Protein AF-A0A6H1L2L1-F1 (afdb_monomer)

Solvent-accessible surface area (backbone atoms only — not comparable to full-atom values): 15219 Å² total; per-residue (Å²): 135,83,80,61,71,80,80,71,64,89,54,70,63,60,54,53,50,51,55,54,45,73,76,42,47,62,60,56,43,54,49,54,41,48,54,36,45,77,71,73,34,45,56,39,64,67,37,77,28,62,39,77,82,80,73,42,78,43,77,33,56,29,39,34,47,40,80,50,40,80,67,73,80,96,68,91,63,57,33,32,30,46,24,49,22,35,34,62,46,68,31,81,95,29,38,34,40,31,35,40,82,23,71,82,68,57,74,41,49,45,53,41,62,52,35,45,26,76,90,46,46,67,47,49,40,52,49,24,45,55,40,53,75,34,66,68,59,46,72,37,28,57,67,44,60,68,62,95,60,20,12,45,48,54,42,45,51,51,101,56,97,59,86,64,64,57,38,54,52,47,56,51,51,21,45,45,44,13,46,25,53,8,48,66,45,74,53,92,94,44,53,44,47,26,44,19,38,22,30,38,40,25,69,27,61,35,28,41,34,39,65,48,99,87,66,48,84,42,77,44,82,42,52,60,53,39,30,46,30,60,68,74,50,79,94,58,87,60,79,41,41,62,35,38,38,31,22,59,89,34,47,68,57,51,53,50,26,48,52,44,25,45,51,43,48,31,52,53,42,70,77,49,55,74,67,77,70,87,79,125

Secondary structure (DSSP, 8-state):
-PPPGGGTSS-HHHHHHHHHHHTSSHHHHHHHHHHHHHTT-EEEEEEEEEETTTTEEEEEEEEEEEEEE---SSSS--EEEEEEEEEEE--TT--EEEE---PPPPHHHHHHTSB--GGGHHHHHHHHHHHHH-HHHHHT-GGG---SS-BSEEEE--SSS----HHHHHHHHHHHHHHHHHTS--STT--EEEEEEEEEEESS-EEEEEE-TTSPEEEEEESEEEEEE-SPPTT--SS-EEEEEEEGGGHHHHHHHHHHHHHHHHHHHHHS-TTTTTT-

Mean predicted aligned error: 6.03 Å

Sequence (280 aa):
MEIPKEAREGDPLAAKIKTWLSEQGYPLEMRVARVFKSHGISAVPSDYYFDQESGTHREIDLAGRIRLLSPEGGSRQISTYLCPIVECKSSPGKPWILFGGGLQLVSTAKIAQRFVLKQATSYWSRFARQLDQNPVARAELPLFDVEQDPSYSAVRSSLGKSREDVAYSAMTSVSKAAFGVANKYNAPGNLALQIAVPVIVVDSPIYKCVLDGSGDPDLARVTSGTIVWRNRVPGSTLPHSIVRVYSEEALPELCQEILKTAETLRRAIREEPWLGEAGE

pLDDT: mean 89.08, std 13.29, range [31.89, 98.88]

Foldseek 3Di:
DDDDPVVPPDDPVVVVVVVVVVVDQLVVLVLLCVLCVVLVWHKDAFDWFQAPVVRDIDTFRIKTWDWLDAADDDDLTATEIEIEGEDEDEDPPFEKEFEWPDDDDDLLCLQLLFQAAPVCSVLSSVLSVVCSVPVVLSVLQLLSDADPIAGAFMAGDDPDDDRDRPRVVLQLVQQSVQNRVNHVQVDPPRHYMYRYAREYEYQHWYWYWYQDPVRDTDIDTDQKGWHFYQDDRPPDPRRGHTYIYGYSVCSVVVSVSSVSNSVSSSVSCVVPVSCVPVDD

Structure (mmCIF, N/CA/C/O backbone):
data_AF-A0A6H1L2L1-F1
#
_entry.id   AF-A0A6H1L2L1-F1
#
loop_
_atom_site.group_PDB
_atom_site.id
_atom_site.type_symbol
_atom_site.label_atom_id
_atom_site.label_alt_id
_atom_site.label_comp_id
_atom_site.label_asym_id
_atom_site.label_entity_id
_atom_site.label_seq_id
_atom_site.pdbx_PDB_ins_code
_atom_site.Cartn_x
_atom_site.Cartn_y
_atom_site.Cartn_z
_atom_site.occupancy
_atom_site.B_iso_or_equiv
_atom_site.auth_seq_id
_atom_site.auth_comp_id
_atom_site.auth_asym_id
_atom_site.auth_atom_id
_atom_site.pdbx_PDB_model_num
ATOM 1 N N . MET A 1 1 ? 18.777 -10.451 20.478 1.00 49.00 1 MET A N 1
ATOM 2 C CA . MET A 1 1 ? 18.964 -10.059 21.887 1.00 49.00 1 MET A CA 1
ATOM 3 C C . MET A 1 1 ? 17.723 -10.500 22.635 1.00 49.00 1 MET A C 1
ATOM 5 O O . MET A 1 1 ? 16.663 -9.922 22.429 1.00 49.00 1 MET A O 1
ATOM 9 N N . GLU A 1 2 ? 17.809 -11.600 23.374 1.00 55.56 2 GLU A N 1
ATOM 10 C CA . GLU A 1 2 ? 16.691 -12.065 24.194 1.00 55.56 2 GLU A CA 1
ATOM 11 C C . GLU A 1 2 ? 16.647 -11.241 25.481 1.00 55.56 2 GLU A C 1
ATOM 13 O O . GLU A 1 2 ? 17.662 -11.084 26.151 1.00 55.56 2 GLU A O 1
ATOM 18 N N . ILE A 1 3 ? 15.481 -10.682 25.813 1.00 70.25 3 ILE A N 1
ATOM 19 C CA . ILE A 1 3 ? 15.293 -9.970 27.083 1.00 70.25 3 ILE A CA 1
ATOM 20 C C . ILE A 1 3 ? 15.319 -11.018 28.210 1.00 70.25 3 ILE A C 1
ATOM 22 O O . ILE A 1 3 ? 14.495 -11.940 28.137 1.00 70.25 3 ILE A O 1
ATOM 26 N N . PRO A 1 4 ? 16.195 -10.904 29.230 1.00 69.25 4 PRO A N 1
ATOM 27 C CA . PRO A 1 4 ? 16.292 -11.867 30.328 1.00 69.25 4 PRO A CA 1
ATOM 28 C C . PRO A 1 4 ? 14.940 -12.128 30.995 1.00 69.25 4 PRO A C 1
ATOM 30 O O . PRO A 1 4 ? 14.134 -11.212 31.161 1.00 69.25 4 PRO A O 1
ATOM 33 N N . LYS A 1 5 ? 14.674 -13.383 31.373 1.00 58.94 5 LYS A N 1
ATOM 34 C CA . LYS A 1 5 ? 13.387 -13.807 31.954 1.00 58.94 5 LYS A CA 1
ATOM 35 C C . LYS A 1 5 ? 13.090 -13.098 33.285 1.00 58.94 5 LYS A C 1
ATOM 37 O O . LYS A 1 5 ? 11.946 -12.741 33.538 1.00 58.94 5 LYS A O 1
ATOM 42 N N . GLU A 1 6 ? 14.132 -12.805 34.057 1.00 60.53 6 GLU A N 1
ATOM 43 C CA . GLU A 1 6 ? 14.090 -12.058 35.325 1.00 60.53 6 GLU A CA 1
ATOM 44 C C . GLU A 1 6 ? 13.580 -10.615 35.167 1.00 60.53 6 GLU A C 1
ATOM 46 O O . GLU A 1 6 ? 13.009 -10.062 36.098 1.00 60.53 6 GLU A O 1
ATOM 51 N N . ALA A 1 7 ? 13.706 -10.018 33.976 1.00 61.25 7 ALA A N 1
ATOM 52 C CA . ALA A 1 7 ? 13.177 -8.685 33.677 1.00 61.25 7 ALA A CA 1
ATOM 53 C C . ALA A 1 7 ? 11.687 -8.693 33.263 1.00 61.25 7 ALA A C 1
ATOM 55 O O . ALA A 1 7 ? 11.142 -7.647 32.914 1.00 61.25 7 ALA A O 1
ATOM 56 N N . ARG A 1 8 ? 11.024 -9.864 33.219 1.00 61.53 8 ARG A N 1
ATOM 57 C CA . ARG A 1 8 ? 9.671 -10.024 32.642 1.00 61.53 8 ARG A CA 1
ATOM 58 C C . ARG A 1 8 ? 8.552 -10.188 33.667 1.00 61.53 8 ARG A C 1
ATOM 60 O O . ARG A 1 8 ? 7.396 -9.942 33.308 1.00 61.53 8 ARG A O 1
ATOM 67 N N . GLU A 1 9 ? 8.860 -10.620 34.887 1.00 61.84 9 GLU A N 1
ATOM 68 C CA . GLU A 1 9 ? 7.865 -11.028 35.884 1.00 61.84 9 GLU A CA 1
ATOM 69 C C . GLU A 1 9 ? 7.978 -10.187 37.160 1.00 61.84 9 GLU A C 1
ATOM 71 O O . GLU A 1 9 ? 9.059 -10.005 37.706 1.00 61.84 9 GLU A O 1
ATOM 76 N N . GLY A 1 10 ? 6.841 -9.666 37.630 1.00 70.44 10 GLY A N 1
ATOM 77 C CA . GLY A 1 10 ? 6.729 -9.005 38.934 1.00 70.44 10 GLY A CA 1
ATOM 78 C C . GLY A 1 10 ? 6.839 -7.479 38.950 1.00 70.44 10 GLY A C 1
ATOM 79 O O . GLY A 1 10 ? 6.546 -6.904 39.991 1.00 70.44 10 GLY A O 1
ATOM 80 N N . ASP A 1 11 ? 7.184 -6.810 37.842 1.00 80.88 11 ASP A N 1
ATOM 81 C CA . ASP A 1 11 ? 7.195 -5.338 37.779 1.00 80.88 11 ASP A CA 1
ATOM 82 C C . ASP A 1 11 ? 5.780 -4.767 37.510 1.00 80.88 11 ASP A C 1
ATOM 84 O O . ASP A 1 11 ? 5.244 -4.922 36.402 1.00 80.88 11 ASP A O 1
ATOM 88 N N . PRO A 1 12 ? 5.152 -4.069 38.481 1.00 84.56 12 PRO A N 1
ATOM 89 C CA . PRO A 1 12 ? 3.841 -3.452 38.292 1.00 84.56 12 PRO A CA 1
ATOM 90 C C . PRO A 1 12 ? 3.840 -2.364 37.211 1.00 84.56 12 PRO A C 1
ATOM 92 O O . PRO A 1 12 ? 2.799 -2.113 36.596 1.00 84.56 12 PRO A O 1
ATOM 95 N N . LEU A 1 13 ? 4.981 -1.710 36.960 1.00 88.19 13 LEU A N 1
ATOM 96 C CA . LEU A 1 13 ? 5.110 -0.722 35.893 1.00 88.19 13 LEU A CA 1
ATOM 97 C C . LEU A 1 13 ? 5.068 -1.402 34.523 1.00 88.19 13 LEU A C 1
ATOM 99 O O . LEU A 1 13 ? 4.312 -0.963 33.658 1.00 88.19 13 LEU A O 1
ATOM 103 N N . ALA A 1 14 ? 5.782 -2.515 34.341 1.00 87.50 14 ALA A N 1
ATOM 104 C CA . ALA A 1 14 ? 5.715 -3.307 33.115 1.00 87.50 14 ALA A CA 1
ATOM 105 C C . ALA A 1 14 ? 4.285 -3.781 32.797 1.00 87.50 14 ALA A C 1
ATOM 107 O O . ALA A 1 14 ? 3.883 -3.778 31.633 1.00 87.50 14 ALA A O 1
ATOM 108 N N . ALA A 1 15 ? 3.490 -4.148 33.809 1.00 85.31 15 ALA A N 1
ATOM 109 C CA . ALA A 1 15 ? 2.080 -4.493 33.616 1.00 85.31 15 ALA A CA 1
ATOM 110 C C . ALA A 1 15 ? 1.258 -3.295 33.107 1.00 85.31 15 ALA A C 1
ATOM 112 O O . ALA A 1 15 ? 0.537 -3.427 32.120 1.00 85.31 15 ALA A O 1
ATOM 113 N N . LYS A 1 16 ? 1.425 -2.109 33.711 1.00 90.06 16 LYS A N 1
ATOM 114 C CA . LYS A 1 16 ? 0.768 -0.870 33.251 1.00 90.06 16 LYS A CA 1
ATOM 115 C C . LYS A 1 16 ? 1.179 -0.490 31.827 1.00 90.06 16 LYS A C 1
ATOM 117 O O . LYS A 1 16 ? 0.322 -0.121 31.032 1.00 90.06 16 LYS A O 1
ATOM 122 N N . ILE A 1 17 ? 2.465 -0.625 31.492 1.00 90.00 17 ILE A N 1
ATOM 123 C CA . ILE A 1 17 ? 2.984 -0.364 30.142 1.00 90.00 17 ILE A CA 1
ATOM 124 C C . ILE A 1 17 ? 2.365 -1.334 29.132 1.00 90.00 17 ILE A C 1
ATOM 126 O O . ILE A 1 17 ? 1.966 -0.902 28.056 1.00 90.00 17 ILE A O 1
ATOM 130 N N . LYS A 1 18 ? 2.238 -2.626 29.463 1.00 88.31 18 LYS A N 1
ATOM 131 C CA . LYS A 1 18 ? 1.587 -3.615 28.586 1.00 88.31 18 LYS A CA 1
ATOM 132 C C . LYS A 1 18 ? 0.120 -3.276 28.333 1.00 88.31 18 LYS A C 1
ATOM 134 O O . LYS A 1 18 ? -0.312 -3.344 27.185 1.00 88.31 18 LYS A O 1
ATOM 139 N N . THR A 1 19 ? -0.620 -2.888 29.372 1.00 88.31 19 THR A N 1
ATOM 140 C CA . THR A 1 19 ? -2.012 -2.445 29.221 1.00 88.31 19 THR A CA 1
ATOM 141 C C . THR A 1 19 ? -2.090 -1.220 28.318 1.00 88.31 19 THR A C 1
ATOM 143 O O . THR A 1 19 ? -2.807 -1.255 27.325 1.00 88.31 19 THR A O 1
ATOM 146 N N . TRP A 1 20 ? -1.284 -0.187 28.581 1.00 91.56 20 TRP A N 1
ATOM 147 C CA . TRP A 1 20 ? -1.246 1.012 27.741 1.00 91.56 20 TRP A CA 1
ATOM 148 C C . TRP A 1 20 ? -0.897 0.687 26.283 1.00 91.56 20 TRP A C 1
ATOM 150 O O . TRP A 1 20 ? -1.601 1.130 25.380 1.00 91.56 20 TRP A O 1
ATOM 160 N N . LEU A 1 21 ? 0.130 -0.139 26.042 1.00 90.19 21 LEU A N 1
ATOM 161 C CA . LEU A 1 21 ? 0.522 -0.578 24.698 1.00 90.19 21 LEU A CA 1
ATOM 162 C C . LEU A 1 21 ? -0.610 -1.309 23.973 1.00 90.19 21 LEU A C 1
ATOM 164 O O . LEU A 1 21 ? -0.742 -1.129 22.768 1.00 90.19 21 LEU A O 1
ATOM 168 N N . SER A 1 22 ? -1.432 -2.100 24.675 1.00 85.62 22 SER A N 1
ATOM 169 C CA . SER A 1 22 ? -2.572 -2.797 24.058 1.00 85.62 22 SER A CA 1
ATOM 170 C C . SER A 1 22 ? -3.668 -1.862 23.534 1.00 85.62 22 SER A C 1
ATOM 172 O O . SER A 1 22 ? -4.482 -2.281 22.718 1.00 85.62 22 SER A O 1
ATOM 174 N N . GLU A 1 23 ? -3.654 -0.597 23.956 1.00 86.00 23 GLU A N 1
ATOM 175 C CA . GLU A 1 23 ? -4.558 0.457 23.488 1.00 86.00 23 GLU A CA 1
ATOM 176 C C . GLU A 1 23 ? -3.924 1.340 22.394 1.00 86.00 23 GLU A C 1
ATOM 178 O O . GLU A 1 23 ? -4.591 2.224 21.857 1.00 86.00 23 GLU A O 1
ATOM 183 N N . GLN A 1 24 ? -2.643 1.125 22.063 1.00 91.31 24 GLN A N 1
ATOM 184 C CA . GLN A 1 24 ? -1.912 1.881 21.040 1.00 91.31 24 GLN A CA 1
ATOM 185 C C . GLN A 1 24 ? -1.837 1.138 19.696 1.00 91.31 24 GLN A C 1
ATOM 187 O O . GLN A 1 24 ? -2.060 -0.068 19.609 1.00 91.31 24 GLN A O 1
ATOM 192 N N . GLY A 1 25 ? -1.437 1.859 18.641 1.00 90.94 25 GLY A N 1
ATOM 193 C CA . GLY A 1 25 ? -1.172 1.291 17.312 1.00 90.94 25 GLY A CA 1
ATOM 194 C C . GLY A 1 25 ? 0.126 0.477 17.203 1.00 90.94 25 GLY A C 1
ATOM 195 O O . GLY A 1 25 ? 0.179 -0.477 16.425 1.00 90.94 25 GLY A O 1
ATOM 196 N N . TYR A 1 26 ? 1.136 0.772 18.033 1.00 93.38 26 TYR A N 1
ATOM 197 C CA . TYR A 1 26 ? 2.483 0.190 17.916 1.00 93.38 26 TYR A CA 1
ATOM 198 C C . TYR A 1 26 ? 2.530 -1.344 17.860 1.00 93.38 26 TYR A C 1
ATOM 200 O O . TYR A 1 26 ? 3.287 -1.893 17.055 1.00 93.38 26 TYR A O 1
ATOM 208 N N . PRO A 1 27 ? 1.745 -2.096 18.662 1.00 95.56 27 PRO A N 1
ATOM 209 C CA . PRO A 1 27 ? 1.776 -3.549 18.571 1.00 95.56 27 PRO A CA 1
ATOM 210 C C . PRO A 1 27 ? 1.356 -4.082 17.200 1.00 95.56 27 PRO A C 1
ATOM 212 O O . PRO A 1 27 ? 1.899 -5.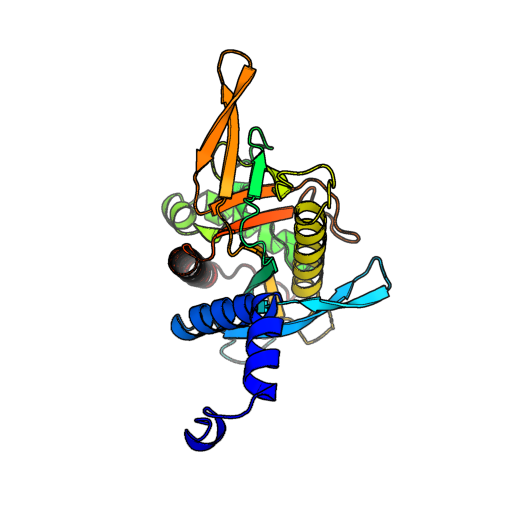103 16.780 1.00 95.56 27 PRO A O 1
ATOM 215 N N . LEU A 1 28 ? 0.415 -3.428 16.508 1.00 96.94 28 LEU A N 1
ATOM 216 C CA . LEU A 1 28 ? 0.022 -3.822 15.154 1.00 96.94 28 LEU A CA 1
ATOM 217 C C . LEU A 1 28 ? 1.194 -3.613 14.189 1.00 96.94 28 LEU A C 1
ATOM 219 O O . LEU A 1 28 ? 1.592 -4.557 13.512 1.00 96.94 28 LEU A O 1
ATOM 223 N N . GLU A 1 29 ? 1.828 -2.441 14.213 1.00 97.69 29 GLU A N 1
ATOM 224 C CA . GLU A 1 29 ? 3.002 -2.116 13.384 1.00 97.69 29 GLU A CA 1
ATOM 225 C C . GLU A 1 29 ? 4.133 -3.140 13.564 1.00 97.69 29 GLU A C 1
ATOM 227 O O . GLU A 1 29 ? 4.674 -3.683 12.596 1.00 97.69 29 GLU A O 1
ATOM 232 N N . MET A 1 30 ? 4.444 -3.486 14.820 1.00 97.00 30 MET A N 1
ATOM 233 C CA . MET A 1 30 ? 5.450 -4.496 15.155 1.00 97.00 30 MET A CA 1
ATOM 234 C C . MET A 1 30 ? 5.088 -5.882 14.607 1.00 97.00 30 MET A C 1
ATOM 236 O O . MET A 1 30 ? 5.971 -6.610 14.137 1.00 97.00 30 MET A O 1
ATOM 240 N N . ARG A 1 31 ? 3.807 -6.273 14.664 1.00 97.69 31 ARG A N 1
ATOM 241 C CA . ARG A 1 31 ? 3.337 -7.562 14.135 1.00 97.69 31 ARG A CA 1
ATOM 242 C C . ARG A 1 31 ? 3.408 -7.594 12.611 1.00 97.69 31 ARG A C 1
ATOM 244 O O . ARG A 1 31 ? 3.957 -8.564 12.089 1.00 97.69 31 ARG A O 1
ATOM 251 N N . VAL A 1 32 ? 2.981 -6.536 11.918 1.00 98.38 32 VAL A N 1
ATOM 252 C CA . VAL A 1 32 ? 3.117 -6.419 10.454 1.00 98.38 32 VAL A CA 1
ATOM 253 C C . VAL A 1 32 ? 4.589 -6.510 10.044 1.00 98.38 32 VAL A C 1
ATOM 255 O O . VAL A 1 32 ? 4.951 -7.338 9.207 1.00 98.38 32 VAL A O 1
ATOM 258 N N . ALA A 1 33 ? 5.469 -5.740 10.695 1.00 98.25 33 ALA A N 1
ATOM 259 C CA . ALA A 1 33 ? 6.904 -5.755 10.417 1.00 98.25 33 ALA A CA 1
ATOM 260 C C . ALA A 1 33 ? 7.524 -7.146 10.619 1.00 98.25 33 ALA A C 1
ATOM 262 O O . ALA A 1 33 ? 8.358 -7.586 9.824 1.00 98.25 33 ALA A O 1
ATOM 263 N N . ARG A 1 34 ? 7.119 -7.857 11.680 1.00 98.06 34 ARG A N 1
ATOM 264 C CA . ARG A 1 34 ? 7.558 -9.231 11.950 1.00 98.06 34 ARG A CA 1
ATOM 265 C C . ARG A 1 34 ? 7.105 -10.190 10.850 1.00 98.06 34 ARG A C 1
ATOM 267 O O . ARG A 1 34 ? 7.923 -10.989 10.398 1.00 98.06 34 ARG A O 1
ATOM 274 N N . VAL A 1 35 ? 5.846 -10.108 10.414 1.00 98.44 35 VAL A N 1
ATOM 275 C CA . VAL A 1 35 ? 5.320 -10.975 9.348 1.00 98.44 35 VAL A CA 1
ATOM 276 C C . VAL A 1 35 ? 6.055 -10.714 8.033 1.00 98.44 35 VAL A C 1
ATOM 278 O O . VAL A 1 35 ? 6.544 -11.669 7.429 1.00 98.44 35 VAL A O 1
ATOM 281 N N . PHE A 1 36 ? 6.261 -9.451 7.650 1.00 98.44 36 PHE A N 1
ATOM 282 C CA . PHE A 1 36 ? 7.042 -9.094 6.458 1.00 98.44 36 PHE A CA 1
ATOM 283 C C . PHE A 1 36 ? 8.454 -9.692 6.510 1.00 98.44 36 PHE A C 1
ATOM 285 O O . PHE A 1 36 ? 8.866 -10.395 5.585 1.00 98.44 36 PHE A O 1
ATOM 292 N N . LYS A 1 37 ? 9.169 -9.496 7.626 1.00 97.62 37 LYS A N 1
ATOM 293 C CA . LYS A 1 37 ? 10.524 -10.036 7.815 1.00 97.62 37 LYS A CA 1
ATOM 294 C C . LYS A 1 37 ? 10.560 -11.562 7.741 1.00 97.62 37 LYS A C 1
ATOM 296 O O . LYS A 1 37 ? 11.465 -12.108 7.119 1.00 97.62 37 LYS A O 1
ATOM 301 N N . SER A 1 38 ? 9.572 -12.250 8.321 1.00 97.56 38 SER A N 1
ATOM 302 C CA . SER A 1 38 ? 9.482 -13.718 8.253 1.00 97.56 38 SER A CA 1
ATOM 303 C C . SER A 1 38 ? 9.266 -14.258 6.832 1.00 97.56 38 SER A C 1
ATOM 305 O O . SER A 1 38 ? 9.624 -15.399 6.565 1.00 97.56 38 SER A O 1
ATOM 307 N N . HIS A 1 39 ? 8.767 -13.426 5.910 1.00 97.50 39 HIS A N 1
ATOM 308 C CA . HIS A 1 39 ? 8.601 -13.742 4.486 1.00 97.50 39 HIS A CA 1
ATOM 309 C C . HIS A 1 39 ? 9.739 -13.183 3.608 1.00 97.50 39 HIS A C 1
ATOM 311 O O . HIS A 1 39 ? 9.623 -13.149 2.385 1.00 97.50 39 HIS A O 1
ATOM 317 N N . GLY A 1 40 ? 10.839 -12.708 4.205 1.00 96.56 40 GLY A N 1
ATOM 318 C CA . GLY A 1 40 ? 11.980 -12.156 3.465 1.00 96.56 40 GLY A CA 1
ATOM 319 C C . GLY A 1 40 ? 11.740 -10.767 2.860 1.00 96.56 40 GLY A C 1
ATOM 320 O O . GLY A 1 40 ? 12.536 -10.303 2.045 1.00 96.56 40 GLY A O 1
ATOM 321 N N . ILE A 1 41 ? 10.666 -10.079 3.257 1.00 97.81 41 ILE A N 1
ATOM 322 C CA . ILE A 1 41 ? 10.382 -8.702 2.849 1.00 97.81 41 ILE A CA 1
ATOM 323 C C . ILE A 1 41 ? 11.124 -7.765 3.806 1.00 97.81 41 ILE A C 1
ATOM 325 O O . ILE A 1 41 ? 10.909 -7.805 5.021 1.00 97.81 41 ILE A O 1
ATOM 329 N N . SER A 1 42 ? 11.995 -6.901 3.274 1.00 97.00 42 SER A N 1
ATOM 330 C CA . SER A 1 42 ? 12.629 -5.865 4.094 1.00 97.00 42 SER A CA 1
ATOM 331 C C . SER A 1 42 ? 11.556 -4.907 4.597 1.00 97.00 42 SER A C 1
ATOM 333 O O . SER A 1 42 ? 10.757 -4.418 3.802 1.00 97.00 42 SER A O 1
ATOM 335 N N . ALA A 1 43 ? 11.531 -4.657 5.903 1.00 96.06 43 ALA A N 1
ATOM 336 C CA . ALA A 1 43 ? 10.504 -3.859 6.556 1.00 96.06 43 ALA A CA 1
ATOM 337 C C . ALA A 1 43 ? 11.169 -2.852 7.498 1.00 96.06 43 ALA A C 1
ATOM 339 O O . ALA A 1 43 ? 11.874 -3.249 8.435 1.00 96.06 43 ALA A O 1
ATOM 340 N N . VAL A 1 44 ? 10.955 -1.566 7.219 1.00 96.12 44 VAL A N 1
ATOM 341 C CA . VAL A 1 44 ? 11.524 -0.427 7.947 1.00 96.12 44 VAL A CA 1
ATOM 342 C C . VAL A 1 44 ? 10.386 0.301 8.663 1.00 96.12 44 VAL A C 1
ATOM 344 O O . VAL A 1 44 ? 9.639 1.023 8.001 1.00 96.12 44 VAL A O 1
ATOM 347 N N . PRO A 1 45 ? 10.198 0.073 9.974 1.00 95.00 45 PRO A N 1
ATOM 348 C CA . PRO A 1 45 ? 9.271 0.868 10.772 1.00 95.00 45 PRO A CA 1
ATOM 349 C C . PRO A 1 45 ? 9.771 2.306 10.878 1.00 95.00 45 PRO A C 1
ATOM 351 O O . PRO A 1 45 ? 10.987 2.522 10.832 1.00 95.00 45 PRO A O 1
ATOM 354 N N . SER A 1 46 ? 8.858 3.259 11.049 1.00 94.06 46 SER A N 1
ATOM 355 C CA . SER A 1 46 ? 9.202 4.667 11.280 1.00 94.06 46 SER A CA 1
ATOM 356 C C . SER A 1 46 ? 10.118 5.270 10.195 1.00 94.06 46 SER A C 1
ATOM 358 O O . SER A 1 46 ? 11.028 6.044 10.497 1.00 94.06 46 SER A O 1
ATOM 360 N N . ASP A 1 47 ? 9.937 4.897 8.916 1.00 94.44 47 ASP A N 1
ATOM 361 C CA . ASP A 1 47 ? 10.618 5.596 7.805 1.00 94.44 47 ASP A CA 1
ATOM 362 C C . ASP A 1 47 ? 9.982 6.985 7.628 1.00 94.44 47 ASP A C 1
ATOM 364 O O . ASP A 1 47 ? 8.882 7.250 8.099 1.00 94.44 47 ASP A O 1
ATOM 368 N N . TYR A 1 48 ? 10.658 7.890 6.929 1.00 95.50 48 TYR A N 1
ATOM 369 C CA . TYR A 1 48 ? 10.185 9.257 6.733 1.00 95.50 48 TYR A CA 1
ATOM 370 C C . TYR A 1 48 ? 10.042 9.602 5.254 1.00 95.50 48 TYR A C 1
ATOM 372 O O . TYR A 1 48 ? 10.876 9.234 4.411 1.00 95.50 48 TYR A O 1
ATOM 380 N N . TYR A 1 49 ? 9.017 10.396 4.955 1.00 94.81 49 TYR A N 1
ATOM 381 C CA . TYR A 1 49 ? 8.840 11.078 3.676 1.00 94.81 49 TYR A CA 1
ATOM 382 C C . TYR A 1 49 ? 8.668 12.584 3.890 1.00 94.81 49 TYR A C 1
ATOM 384 O O . TYR A 1 49 ? 8.374 13.037 4.994 1.00 94.81 49 TYR A O 1
ATOM 392 N N . PHE A 1 50 ? 8.903 13.368 2.841 1.00 93.44 50 PHE A N 1
ATOM 393 C CA . PHE A 1 50 ? 8.636 14.804 2.846 1.00 93.44 50 PHE A CA 1
ATOM 394 C C . PHE A 1 50 ? 7.214 15.050 2.325 1.00 93.44 50 PHE A C 1
ATOM 396 O O . PHE A 1 50 ? 6.925 14.729 1.170 1.00 93.44 50 PHE A O 1
ATOM 403 N N . ASP A 1 51 ? 6.326 15.584 3.166 1.00 93.50 51 ASP A N 1
ATOM 404 C CA . ASP A 1 51 ? 4.972 15.968 2.761 1.00 93.50 51 ASP A CA 1
ATOM 405 C C . ASP A 1 51 ? 5.014 17.349 2.098 1.00 93.50 51 ASP A C 1
ATOM 407 O O . ASP A 1 51 ? 5.286 18.359 2.748 1.00 93.50 51 ASP A O 1
ATOM 411 N N . GLN A 1 52 ? 4.733 17.390 0.795 1.00 88.69 52 GLN A N 1
ATOM 412 C CA . GLN A 1 52 ? 4.738 18.630 0.018 1.00 88.69 52 GLN A CA 1
ATOM 413 C C . GLN A 1 52 ? 3.649 19.614 0.456 1.00 88.69 52 GLN A C 1
ATOM 415 O O . GLN A 1 52 ? 3.805 20.809 0.232 1.00 88.69 52 GLN A O 1
ATOM 420 N N . GLU A 1 53 ? 2.562 19.134 1.067 1.00 90.50 53 GLU A N 1
ATOM 421 C CA . GLU A 1 53 ? 1.476 20.004 1.518 1.00 90.50 53 GLU A CA 1
ATOM 422 C C . GLU A 1 53 ? 1.849 20.759 2.793 1.00 90.50 53 GLU A C 1
ATOM 424 O O . GLU A 1 53 ? 1.649 21.968 2.872 1.00 90.50 53 GLU A O 1
ATOM 429 N N . SER A 1 54 ? 2.414 20.064 3.787 1.00 92.31 54 SER A N 1
ATOM 430 C CA . SER A 1 54 ? 2.810 20.697 5.050 1.00 92.31 54 SER A CA 1
ATOM 431 C C . SER A 1 54 ? 4.232 21.254 5.045 1.00 92.31 54 SER A C 1
ATOM 433 O O . SER A 1 54 ? 4.583 21.996 5.958 1.00 92.31 54 SER A O 1
ATOM 435 N N . GLY A 1 55 ? 5.063 20.890 4.064 1.00 92.56 55 GLY A N 1
ATOM 436 C CA . GLY A 1 55 ? 6.471 21.289 4.000 1.00 92.56 55 GLY A CA 1
ATOM 437 C C . GLY A 1 55 ? 7.338 20.654 5.092 1.00 92.56 55 GLY A C 1
ATOM 438 O O . GLY A 1 55 ? 8.380 21.202 5.446 1.00 92.56 55 GLY A O 1
ATOM 439 N N . THR A 1 56 ? 6.910 19.522 5.658 1.00 95.25 56 THR A N 1
ATOM 440 C CA . THR A 1 56 ? 7.580 18.861 6.787 1.00 95.25 56 THR A CA 1
ATOM 441 C C . THR A 1 56 ? 7.776 17.371 6.542 1.00 95.25 56 THR A C 1
ATOM 443 O O . THR A 1 56 ? 7.094 16.755 5.721 1.00 95.25 56 THR A O 1
ATOM 446 N N . HIS A 1 57 ? 8.718 16.773 7.273 1.00 95.12 57 HIS A N 1
ATOM 447 C CA . HIS A 1 57 ? 8.859 15.324 7.297 1.00 95.12 57 HIS A CA 1
ATOM 448 C C . HIS A 1 57 ? 7.744 14.684 8.125 1.00 95.12 57 HIS A C 1
ATOM 450 O O . HIS A 1 57 ? 7.408 15.158 9.212 1.00 95.12 57 HIS A O 1
ATOM 456 N N . ARG A 1 58 ? 7.180 13.601 7.595 1.00 96.56 58 ARG A N 1
ATOM 457 C CA . ARG A 1 58 ? 6.154 12.782 8.239 1.00 96.56 58 ARG A CA 1
ATOM 458 C C . ARG A 1 58 ? 6.640 11.344 8.318 1.00 96.56 58 ARG A C 1
ATOM 460 O O . ARG A 1 58 ? 7.358 10.878 7.431 1.00 96.56 58 ARG A O 1
ATOM 467 N N . GLU A 1 59 ? 6.274 10.695 9.411 1.00 97.38 59 GLU A N 1
ATOM 468 C CA . GLU A 1 59 ? 6.593 9.299 9.678 1.00 97.38 59 GLU A CA 1
ATOM 469 C C . GLU A 1 59 ? 5.656 8.374 8.894 1.00 97.38 59 GLU A C 1
ATOM 471 O O . GLU A 1 59 ? 4.510 8.722 8.611 1.00 97.38 59 GLU A O 1
ATOM 476 N N . ILE A 1 60 ? 6.183 7.217 8.519 1.00 97.69 60 ILE A N 1
ATOM 477 C CA . ILE A 1 60 ? 5.490 6.091 7.911 1.00 97.69 60 ILE A CA 1
ATOM 478 C C . ILE A 1 60 ? 5.539 4.960 8.926 1.00 97.69 60 ILE A C 1
ATOM 480 O O . ILE A 1 60 ? 6.637 4.560 9.320 1.00 97.69 60 ILE A O 1
ATOM 484 N N . ASP A 1 61 ? 4.384 4.394 9.267 1.00 98.06 61 ASP A N 1
ATOM 485 C CA . ASP A 1 61 ? 4.306 3.276 10.211 1.00 98.06 61 ASP A CA 1
ATOM 486 C C . ASP A 1 61 ? 5.220 2.117 9.776 1.00 98.06 61 ASP A C 1
ATOM 488 O O . ASP A 1 61 ? 6.035 1.618 10.555 1.00 98.06 61 ASP A O 1
ATOM 492 N N . LEU A 1 62 ? 5.144 1.710 8.500 1.00 98.19 62 LEU A N 1
ATOM 493 C CA . LEU A 1 62 ? 6.036 0.697 7.942 1.00 98.19 62 LEU A CA 1
ATOM 494 C C . LEU A 1 62 ? 6.264 0.859 6.430 1.00 98.19 62 LEU A C 1
ATOM 496 O O . LEU A 1 62 ? 5.335 0.829 5.626 1.00 98.19 62 LEU A O 1
ATOM 500 N N . ALA A 1 63 ? 7.529 0.925 6.015 1.00 98.12 63 ALA A N 1
ATOM 501 C CA . ALA A 1 63 ? 7.925 0.853 4.611 1.00 98.12 63 ALA A CA 1
ATOM 502 C C . ALA A 1 63 ? 8.499 -0.531 4.280 1.00 98.12 63 ALA A C 1
ATOM 504 O O . ALA A 1 63 ? 9.579 -0.908 4.748 1.00 98.12 63 ALA A O 1
ATOM 505 N N . GLY A 1 64 ? 7.790 -1.290 3.445 1.00 97.94 64 GLY A N 1
ATOM 506 C CA . GLY A 1 64 ? 8.311 -2.514 2.851 1.00 97.94 64 GLY A CA 1
ATOM 507 C C . GLY A 1 64 ? 9.174 -2.215 1.625 1.00 97.94 64 GLY A C 1
ATOM 508 O O . GLY A 1 64 ? 8.905 -1.271 0.882 1.00 97.94 64 GLY A O 1
ATOM 509 N N . ARG A 1 65 ? 10.221 -3.012 1.394 1.00 96.31 65 ARG A N 1
ATOM 510 C CA . ARG A 1 65 ? 11.107 -2.868 0.229 1.00 96.31 65 ARG A CA 1
ATOM 511 C C . ARG A 1 65 ? 11.517 -4.222 -0.324 1.00 96.31 65 ARG A C 1
ATOM 513 O O . ARG A 1 65 ? 12.118 -5.036 0.376 1.00 96.31 65 ARG A O 1
ATOM 520 N N . ILE A 1 66 ? 11.268 -4.426 -1.612 1.00 96.88 66 ILE A N 1
ATOM 521 C CA . ILE A 1 66 ? 11.744 -5.597 -2.348 1.00 96.88 66 ILE A CA 1
ATOM 522 C C . ILE A 1 66 ? 12.503 -5.124 -3.568 1.00 96.88 66 ILE A C 1
ATOM 524 O O . ILE A 1 66 ? 11.952 -4.445 -4.431 1.00 96.88 66 ILE A O 1
ATOM 528 N N . ARG A 1 67 ? 13.780 -5.499 -3.649 1.00 93.38 67 ARG A N 1
ATOM 529 C CA . ARG A 1 67 ? 14.609 -5.203 -4.815 1.00 93.38 67 ARG A CA 1
ATOM 530 C C . ARG A 1 67 ? 14.140 -6.050 -6.003 1.00 93.38 67 ARG A C 1
ATOM 532 O O . ARG A 1 67 ? 14.065 -7.278 -5.905 1.00 93.38 67 ARG A O 1
ATOM 539 N N . LEU A 1 68 ? 13.826 -5.383 -7.109 1.00 91.81 68 LEU A N 1
ATOM 540 C CA . LEU A 1 68 ? 13.447 -5.990 -8.388 1.00 91.81 68 LEU A CA 1
ATOM 541 C C . LEU A 1 68 ? 14.671 -6.155 -9.291 1.00 91.81 68 LEU A C 1
ATOM 543 O O . LEU A 1 68 ? 14.900 -7.219 -9.851 1.00 91.81 68 LEU A O 1
ATOM 547 N N . LEU A 1 69 ? 15.516 -5.132 -9.358 1.00 83.75 69 LEU A N 1
ATOM 548 C CA . LEU A 1 69 ? 16.789 -5.206 -10.062 1.00 83.75 69 LEU A CA 1
ATOM 549 C C . LEU A 1 69 ? 1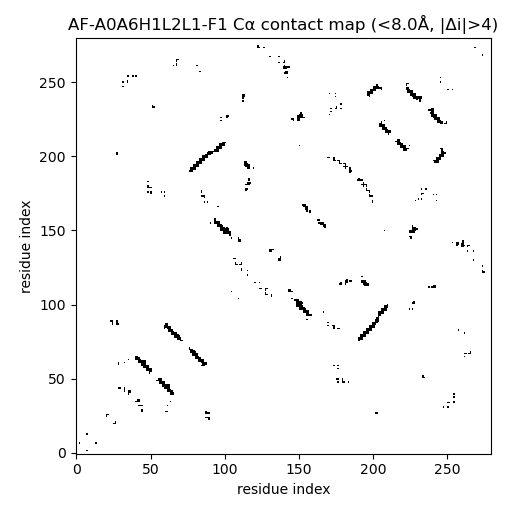7.920 -4.760 -9.150 1.00 83.75 69 LEU A C 1
ATOM 551 O O . LEU A 1 69 ? 17.831 -3.708 -8.508 1.00 83.75 69 LEU A O 1
ATOM 555 N N . SER A 1 70 ? 18.979 -5.569 -9.119 1.00 67.75 70 SER A N 1
ATOM 556 C CA . SER A 1 70 ? 20.287 -5.117 -8.672 1.00 67.75 70 SER A CA 1
ATOM 557 C C . SER A 1 70 ? 21.080 -4.706 -9.901 1.00 67.75 70 SER A C 1
ATOM 559 O O . SER A 1 70 ? 20.992 -5.379 -10.927 1.00 67.75 70 SER A O 1
ATOM 561 N N . PRO A 1 71 ? 21.872 -3.647 -9.809 1.00 62.34 71 PRO A N 1
ATOM 562 C CA . PRO A 1 71 ? 22.765 -3.338 -10.893 1.00 62.34 71 PRO A CA 1
ATOM 563 C C . PRO A 1 71 ? 23.960 -4.307 -10.942 1.00 62.34 71 PRO A C 1
ATOM 565 O O . PRO A 1 71 ? 24.633 -4.500 -9.929 1.00 62.34 71 PRO A O 1
ATOM 568 N N . GLU A 1 72 ? 24.241 -4.901 -12.100 1.00 56.44 72 GLU A N 1
ATOM 569 C CA . GLU A 1 72 ? 25.458 -5.686 -12.358 1.00 56.44 72 GLU A CA 1
ATOM 570 C C . GLU A 1 72 ? 26.300 -4.962 -13.416 1.00 56.44 72 GLU A C 1
ATOM 572 O O . GLU A 1 72 ? 25.746 -4.503 -14.407 1.00 56.44 72 GLU A O 1
ATOM 577 N N . GLY A 1 73 ? 27.616 -4.817 -13.197 1.00 48.66 73 GLY A N 1
ATOM 578 C CA . GLY A 1 73 ? 28.558 -4.219 -14.163 1.00 48.66 73 GLY A CA 1
ATOM 579 C C . GLY A 1 73 ? 28.376 -2.709 -14.414 1.00 48.66 73 GLY A C 1
ATOM 580 O O . GLY A 1 73 ? 27.329 -2.238 -14.840 1.00 48.66 73 GLY A O 1
ATOM 581 N N . GLY A 1 74 ? 29.394 -1.910 -14.094 1.00 46.69 74 GLY A N 1
ATOM 582 C CA . GLY A 1 74 ? 29.305 -0.449 -14.025 1.00 46.69 74 GLY A CA 1
ATOM 583 C C . GLY A 1 74 ? 29.021 0.278 -15.347 1.00 46.69 74 GLY A C 1
ATOM 584 O O . GLY A 1 74 ? 29.905 0.431 -16.175 1.00 46.69 74 GLY A O 1
ATOM 585 N N . SER A 1 75 ? 27.824 0.849 -15.481 1.00 48.75 75 SER A N 1
ATOM 586 C CA . SER A 1 75 ? 27.598 2.259 -15.853 1.00 48.75 75 SER A CA 1
ATOM 587 C C . SER A 1 75 ? 26.127 2.616 -15.551 1.00 48.75 75 SER A C 1
ATOM 589 O O . SER A 1 75 ? 25.237 1.813 -15.793 1.00 48.75 75 SER A O 1
ATOM 591 N N . ARG A 1 76 ? 25.888 3.754 -14.870 1.00 55.00 76 ARG A N 1
ATOM 592 C CA . ARG A 1 76 ? 24.584 4.270 -14.359 1.00 55.00 76 ARG A CA 1
ATOM 593 C C . ARG A 1 76 ? 23.538 3.212 -13.967 1.00 55.00 76 ARG A C 1
ATOM 595 O O . ARG A 1 76 ? 22.556 2.927 -14.639 1.00 55.00 76 ARG A O 1
ATOM 602 N N . GLN A 1 77 ? 23.750 2.697 -12.772 1.00 64.06 77 GLN A N 1
ATOM 603 C CA . GLN A 1 77 ? 23.101 1.532 -12.213 1.00 64.06 77 GLN A CA 1
ATOM 604 C C . GLN A 1 77 ? 21.810 1.891 -11.439 1.00 64.06 77 GLN A C 1
ATOM 606 O O . GLN A 1 77 ? 21.845 2.162 -10.240 1.00 64.06 77 GLN A O 1
ATOM 611 N N . ILE A 1 78 ? 20.659 1.916 -12.125 1.00 73.69 78 ILE A N 1
ATOM 612 C CA . ILE A 1 78 ? 19.353 2.217 -11.508 1.00 73.69 78 ILE A CA 1
ATOM 613 C C . ILE A 1 78 ? 18.861 1.010 -10.699 1.00 73.69 78 ILE A C 1
ATOM 615 O O . ILE A 1 78 ? 18.558 -0.046 -11.251 1.00 73.69 78 ILE A O 1
ATOM 619 N N . SER A 1 79 ? 18.724 1.164 -9.381 1.00 84.50 79 SER A N 1
ATOM 620 C CA . SER A 1 79 ? 18.077 0.136 -8.553 1.00 84.50 79 SER A CA 1
ATOM 621 C C . SER A 1 79 ? 16.559 0.289 -8.618 1.00 84.50 79 SER A C 1
ATOM 623 O O . SER A 1 79 ? 16.048 1.382 -8.399 1.00 84.50 79 SER A O 1
ATOM 625 N N . THR A 1 80 ? 15.825 -0.795 -8.864 1.00 88.69 80 THR A N 1
ATOM 626 C CA . THR A 1 80 ? 14.351 -0.761 -8.884 1.00 88.69 80 THR A CA 1
ATOM 627 C C . THR A 1 80 ? 13.791 -1.535 -7.697 1.00 88.69 80 THR A C 1
ATOM 629 O O . THR A 1 80 ? 14.250 -2.645 -7.420 1.00 88.69 80 THR A O 1
ATOM 632 N N . TYR A 1 81 ? 12.793 -0.976 -7.015 1.00 94.38 81 TYR A N 1
ATOM 633 C CA . TYR A 1 81 ? 12.129 -1.580 -5.865 1.00 94.38 81 TYR A CA 1
ATOM 634 C C . TYR A 1 81 ? 10.606 -1.577 -6.016 1.00 94.38 81 TYR A C 1
ATOM 636 O O . TYR A 1 81 ? 10.022 -0.604 -6.493 1.00 94.38 81 TYR A O 1
ATOM 644 N N . LEU A 1 82 ? 9.968 -2.646 -5.540 1.00 97.56 82 LEU A N 1
ATOM 645 C CA . LEU A 1 82 ? 8.555 -2.651 -5.170 1.00 97.56 82 LEU A CA 1
ATOM 646 C C . LEU A 1 82 ? 8.456 -2.267 -3.690 1.00 97.56 82 LEU A C 1
ATOM 648 O O . LEU A 1 82 ? 9.101 -2.898 -2.846 1.00 97.56 82 LEU A O 1
ATOM 652 N N . CYS A 1 83 ? 7.669 -1.238 -3.386 1.00 98.25 83 CYS A N 1
ATOM 653 C CA . CYS A 1 83 ? 7.595 -0.649 -2.053 1.00 98.25 83 CYS A CA 1
ATOM 654 C C . CYS A 1 83 ? 6.144 -0.622 -1.540 1.00 98.25 83 CYS A C 1
ATOM 656 O O . CYS A 1 83 ? 5.442 0.363 -1.774 1.00 98.25 83 CYS A O 1
ATOM 658 N N . PRO A 1 84 ? 5.654 -1.669 -0.853 1.00 98.50 84 PRO A N 1
ATOM 659 C CA . PRO A 1 84 ? 4.403 -1.565 -0.108 1.00 98.50 84 PRO A CA 1
ATOM 660 C C . PRO A 1 84 ? 4.594 -0.592 1.066 1.00 98.50 84 PRO A C 1
ATOM 662 O O . PRO A 1 84 ? 5.431 -0.819 1.939 1.00 98.50 84 PRO A O 1
ATOM 665 N N . ILE A 1 85 ? 3.845 0.508 1.060 1.00 98.69 85 ILE A N 1
ATOM 666 C CA . ILE A 1 85 ? 3.873 1.554 2.088 1.00 98.69 85 ILE A CA 1
ATOM 667 C C . ILE A 1 85 ? 2.651 1.361 2.961 1.00 98.69 85 ILE A C 1
ATOM 669 O O . ILE A 1 85 ? 1.531 1.499 2.475 1.00 98.69 85 ILE A O 1
ATOM 673 N N . VAL A 1 86 ? 2.877 0.979 4.213 1.00 98.81 86 VAL A N 1
ATOM 674 C CA . VAL A 1 86 ? 1.835 0.474 5.097 1.00 98.81 86 VAL A CA 1
ATOM 675 C C . VAL A 1 86 ? 1.516 1.499 6.176 1.00 98.81 86 VAL A C 1
ATOM 677 O O . VAL A 1 86 ? 2.410 1.953 6.884 1.00 98.81 86 VAL A O 1
ATOM 680 N N . GLU A 1 87 ? 0.232 1.808 6.311 1.00 98.69 87 GLU A N 1
ATOM 681 C CA . GLU A 1 87 ? -0.356 2.509 7.451 1.00 98.69 87 GLU A CA 1
ATOM 682 C C . GLU A 1 87 ? -1.128 1.489 8.299 1.00 98.69 87 GLU A C 1
ATOM 684 O O . GLU A 1 87 ? -1.977 0.752 7.789 1.00 98.69 87 GLU A O 1
ATOM 689 N N . CYS A 1 88 ? -0.848 1.436 9.595 1.00 98.19 88 CYS A N 1
ATOM 690 C CA . CY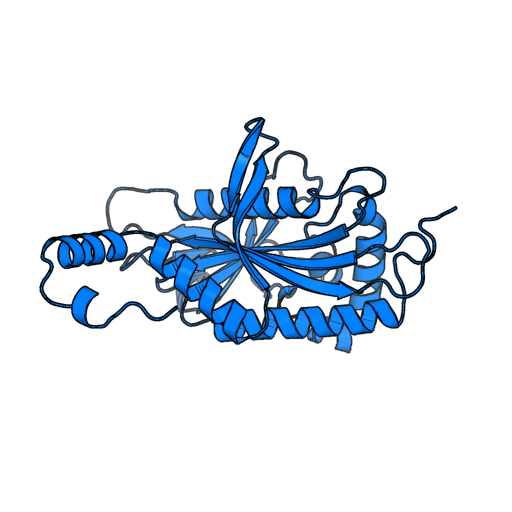S A 1 88 ? -1.504 0.552 10.544 1.00 98.19 88 CYS A CA 1
ATOM 691 C C . CYS A 1 88 ? -2.583 1.319 11.314 1.00 98.19 88 CYS A C 1
ATOM 693 O O . CYS A 1 88 ? -2.355 2.400 11.859 1.00 98.19 88 CYS A O 1
ATOM 695 N N . LYS A 1 89 ? -3.788 0.753 11.407 1.00 96.31 89 LYS A N 1
ATOM 696 C CA . LYS A 1 89 ? -4.876 1.333 12.202 1.00 96.31 89 LYS A CA 1
ATOM 697 C C . LYS A 1 89 ? -5.461 0.316 13.159 1.00 96.31 89 LYS A C 1
ATOM 699 O O . LYS A 1 89 ? -6.343 -0.467 12.805 1.00 96.31 89 LYS A O 1
ATOM 704 N N . SER A 1 90 ? -5.007 0.409 14.408 1.00 93.12 90 SER A N 1
ATOM 705 C CA . SER A 1 90 ? -5.647 -0.305 15.500 1.00 93.12 90 SER A CA 1
ATOM 706 C C . SER A 1 90 ? -7.047 0.264 15.746 1.00 93.12 90 SER A C 1
ATOM 708 O O . SER A 1 90 ? -7.258 1.474 15.877 1.00 93.12 90 SER A O 1
ATOM 710 N N . SER A 1 91 ? -8.040 -0.613 15.711 1.00 85.81 91 SER A N 1
ATOM 711 C CA . SER A 1 91 ? -9.449 -0.292 15.900 1.00 85.81 91 SER A CA 1
ATOM 712 C C . SER A 1 91 ? -10.227 -1.436 16.569 1.00 85.81 91 SER A C 1
ATOM 714 O O . SER A 1 91 ? -11.264 -1.851 16.041 1.00 85.81 91 SER A O 1
ATOM 716 N N . PRO A 1 92 ? -9.801 -1.935 17.749 1.00 83.88 92 PRO A N 1
ATOM 717 C CA . PRO A 1 92 ? -10.468 -3.059 18.398 1.00 83.88 92 PRO A CA 1
ATOM 718 C C . PRO A 1 92 ? -11.962 -2.787 18.602 1.00 83.88 92 PRO A C 1
ATOM 720 O O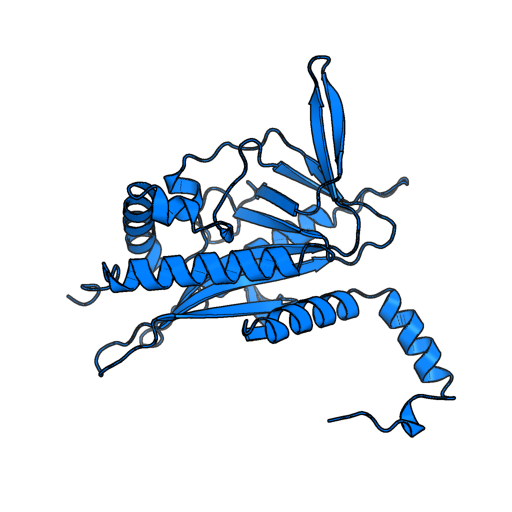 . PRO A 1 92 ? -12.363 -1.723 19.079 1.00 83.88 92 PRO A O 1
ATOM 723 N N . GLY A 1 93 ? -12.800 -3.741 18.188 1.00 84.81 93 GLY A N 1
ATOM 724 C CA . GLY A 1 93 ? -14.259 -3.645 18.308 1.00 84.81 93 GLY A CA 1
ATOM 725 C C . GLY A 1 93 ? -14.940 -2.621 17.387 1.00 84.81 93 GLY A C 1
ATOM 726 O O . GLY A 1 93 ? -16.143 -2.410 17.518 1.00 84.81 93 GLY A O 1
ATOM 727 N N . LYS A 1 94 ? -14.212 -1.985 16.459 1.00 91.19 94 LYS A N 1
ATOM 728 C CA . LYS A 1 94 ? -14.747 -0.981 15.525 1.00 91.19 94 LYS A CA 1
ATOM 729 C C . LYS A 1 94 ? -14.465 -1.401 14.079 1.00 91.19 94 LYS A C 1
ATOM 731 O O . LYS A 1 94 ? -13.425 -1.013 13.541 1.00 91.19 94 LYS A O 1
ATOM 736 N N . PRO A 1 95 ? -15.352 -2.193 13.446 1.00 93.94 95 PRO 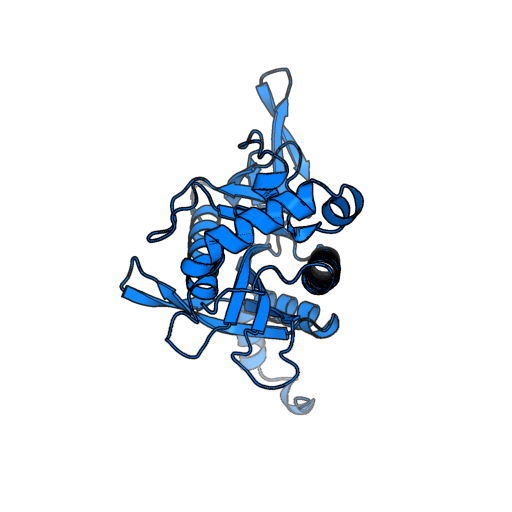A N 1
ATOM 737 C CA . PRO A 1 95 ? -15.100 -2.714 12.111 1.00 93.94 95 PRO A CA 1
ATOM 738 C C . PRO A 1 95 ? -14.998 -1.604 11.067 1.00 93.94 95 PRO A C 1
ATOM 740 O O . PRO A 1 95 ? -15.615 -0.538 11.198 1.00 93.94 95 PRO A O 1
ATOM 743 N N . TRP A 1 96 ? -14.239 -1.887 10.016 1.00 96.31 96 TRP A N 1
ATOM 744 C CA . TRP A 1 96 ? -14.141 -1.046 8.832 1.00 96.31 96 TRP A CA 1
ATOM 745 C C . TRP A 1 96 ? -15.194 -1.449 7.809 1.00 96.31 96 TRP A C 1
ATOM 747 O O . TRP A 1 96 ? -15.458 -2.630 7.613 1.00 96.31 96 TRP A O 1
ATOM 757 N N . ILE A 1 97 ? -15.786 -0.458 7.152 1.00 96.50 97 ILE A N 1
ATOM 758 C CA . ILE A 1 97 ? -16.761 -0.643 6.081 1.00 96.50 97 ILE A CA 1
ATOM 759 C C . ILE A 1 97 ? -16.179 -0.006 4.825 1.00 96.50 97 ILE A C 1
ATOM 761 O O . ILE A 1 97 ? -15.914 1.197 4.816 1.00 96.50 97 ILE A O 1
ATOM 765 N N . LEU A 1 98 ? -15.973 -0.808 3.787 1.00 97.56 98 LEU A N 1
ATOM 766 C CA . LEU A 1 98 ? -15.570 -0.378 2.454 1.00 97.56 98 LEU A CA 1
ATOM 767 C C . LEU A 1 98 ? -16.830 -0.236 1.595 1.00 97.56 98 LEU A C 1
ATOM 769 O O . LEU A 1 98 ? -17.604 -1.183 1.489 1.00 97.56 98 LEU A O 1
ATOM 773 N N . PHE A 1 99 ? -17.061 0.933 1.004 1.00 96.81 99 PHE A N 1
ATOM 774 C CA . PHE A 1 99 ? -18.241 1.171 0.168 1.00 96.81 99 PHE A CA 1
ATOM 775 C C . PHE A 1 99 ? -17.925 0.867 -1.297 1.00 96.81 99 PHE A C 1
ATOM 777 O O . PHE A 1 99 ? -17.142 1.601 -1.908 1.00 96.81 99 PHE A O 1
ATOM 784 N N . GLY A 1 100 ? -18.521 -0.203 -1.831 1.00 95.62 100 GLY A N 1
ATOM 785 C CA . GLY A 1 100 ? -18.430 -0.637 -3.229 1.00 95.62 100 GLY A CA 1
ATOM 786 C C . GLY A 1 100 ? -19.161 0.292 -4.202 1.00 95.62 100 GLY A C 1
ATOM 787 O O . GLY A 1 100 ? -19.710 1.318 -3.806 1.00 95.62 100 GLY A O 1
ATOM 788 N N . GLY A 1 101 ? -19.138 -0.027 -5.493 1.00 90.88 101 GLY A N 1
ATOM 789 C CA . GLY A 1 101 ? -19.600 0.865 -6.5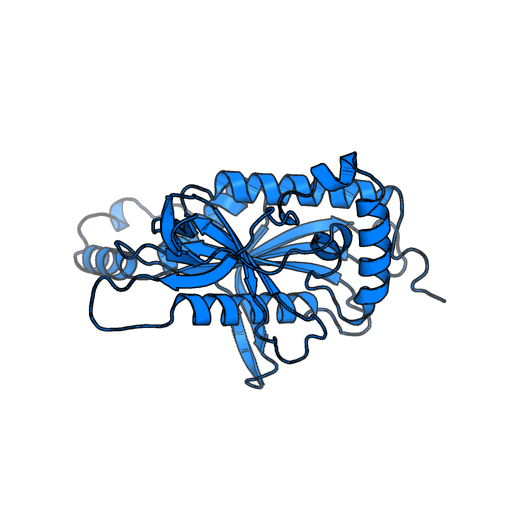64 1.00 90.88 101 GLY A CA 1
ATOM 790 C C . GLY A 1 101 ? -18.553 1.899 -6.991 1.00 90.88 101 GLY A C 1
ATOM 791 O O . GLY A 1 101 ? -18.888 2.974 -7.493 1.00 90.88 101 GLY A O 1
ATOM 792 N N . GLY A 1 102 ? -17.273 1.622 -6.743 1.00 86.00 102 GLY A N 1
ATOM 793 C CA . GLY A 1 102 ? -16.167 2.498 -7.101 1.00 86.00 102 GLY A CA 1
ATOM 794 C C . GLY A 1 102 ? -15.819 2.492 -8.586 1.00 86.00 102 GLY A C 1
ATOM 795 O O . GLY A 1 102 ? -16.408 1.802 -9.418 1.00 86.00 102 GLY A O 1
ATOM 796 N N . LEU A 1 103 ? -14.832 3.320 -8.933 1.00 90.25 103 LEU A N 1
ATOM 797 C CA . LEU A 1 103 ? -14.405 3.495 -10.316 1.00 90.25 103 LEU A CA 1
ATOM 798 C C . LEU A 1 103 ? -13.775 2.207 -10.859 1.00 90.25 103 LEU A C 1
ATOM 800 O O . LEU A 1 103 ? -12.706 1.795 -10.410 1.00 90.25 103 LEU A O 1
ATOM 804 N N . GLN A 1 104 ? -14.391 1.651 -11.900 1.00 92.94 104 GLN A N 1
ATOM 805 C CA . GLN A 1 104 ? -13.806 0.570 -12.684 1.00 92.94 104 GLN A CA 1
ATOM 806 C C . GLN A 1 104 ? -12.581 1.061 -13.445 1.00 92.94 104 GLN A C 1
ATOM 808 O O . GLN A 1 104 ? -12.666 1.974 -14.271 1.00 92.94 104 GLN A O 1
ATOM 813 N N . LEU A 1 105 ? -11.439 0.433 -13.187 1.00 94.06 105 LEU A N 1
ATOM 814 C CA . LEU A 1 105 ? -10.213 0.713 -13.918 1.00 94.06 105 LEU A CA 1
ATOM 815 C C . LEU A 1 105 ? -10.068 -0.254 -15.086 1.00 94.06 105 LEU A C 1
ATOM 817 O O . LEU A 1 105 ? -10.171 -1.472 -14.926 1.00 94.06 105 LEU A O 1
ATOM 821 N N . VAL A 1 106 ? -9.749 0.298 -16.257 1.00 93.94 106 VAL A N 1
ATOM 822 C CA . VAL A 1 106 ? -9.275 -0.507 -17.387 1.00 93.94 106 VAL A CA 1
ATOM 823 C C . VAL A 1 106 ? -8.011 -1.268 -16.984 1.00 93.94 106 VAL A C 1
ATOM 825 O O . VAL A 1 106 ? -7.236 -0.804 -16.146 1.00 93.94 106 VAL A O 1
ATOM 828 N N . SER A 1 107 ? -7.787 -2.433 -17.583 1.00 92.44 107 SER A N 1
ATOM 829 C CA . SER A 1 107 ? -6.743 -3.375 -17.164 1.00 92.44 107 SER A CA 1
ATOM 830 C C . SER A 1 107 ? -5.347 -2.747 -17.097 1.00 92.44 107 SER A C 1
ATOM 832 O O . SER A 1 107 ? -4.691 -2.833 -16.060 1.00 92.44 107 SER A O 1
ATOM 834 N N . THR A 1 108 ? -4.942 -1.991 -18.123 1.00 95.31 108 THR A N 1
ATOM 835 C CA . THR A 1 108 ? -3.653 -1.282 -18.120 1.00 95.31 108 THR A CA 1
ATOM 836 C C . THR A 1 108 ? -3.544 -0.270 -16.971 1.00 95.31 108 THR A C 1
ATOM 838 O O . THR A 1 108 ? -2.471 -0.106 -16.395 1.00 95.31 108 THR A O 1
ATOM 841 N N . ALA A 1 109 ? -4.635 0.414 -16.607 1.00 95.69 109 ALA A N 1
ATOM 842 C CA . ALA A 1 109 ? -4.630 1.440 -15.562 1.00 95.69 109 ALA A CA 1
ATOM 843 C C . ALA A 1 109 ? -4.373 0.852 -14.167 1.00 95.69 109 ALA A C 1
ATOM 845 O O . ALA A 1 109 ? -3.700 1.495 -13.363 1.00 95.69 109 ALA A O 1
ATOM 846 N N . LYS A 1 110 ? -4.803 -0.394 -13.916 1.00 95.69 110 LYS A N 1
ATOM 847 C CA . LYS A 1 110 ? -4.520 -1.129 -12.668 1.00 95.69 110 LYS A CA 1
ATOM 848 C C . LYS A 1 110 ? -3.015 -1.240 -12.380 1.00 95.69 110 LYS A C 1
ATOM 850 O O . LYS A 1 110 ? -2.601 -1.255 -11.218 1.00 95.69 110 LYS A O 1
ATOM 855 N N . ILE A 1 111 ? -2.201 -1.269 -13.439 1.00 95.94 111 ILE A N 1
ATOM 856 C CA . ILE A 1 111 ? -0.736 -1.309 -13.383 1.00 95.94 111 ILE A CA 1
ATOM 857 C C . ILE A 1 111 ? -0.153 0.106 -13.534 1.00 95.94 111 ILE A C 1
ATOM 859 O O . ILE A 1 111 ? 0.642 0.544 -12.711 1.00 95.94 111 ILE A O 1
ATOM 863 N N . ALA A 1 112 ? -0.555 0.860 -14.560 1.00 96.00 112 ALA A N 1
ATOM 864 C CA . ALA A 1 112 ? 0.066 2.140 -14.908 1.00 96.00 112 ALA A CA 1
ATOM 865 C C . ALA A 1 112 ? -0.156 3.243 -13.858 1.00 96.00 112 ALA A C 1
ATOM 867 O O . ALA A 1 112 ? 0.701 4.106 -13.687 1.00 96.00 112 ALA A O 1
ATOM 868 N N . GLN A 1 113 ? -1.276 3.228 -13.132 1.00 96.06 113 GLN A N 1
ATOM 869 C CA . GLN A 1 113 ? -1.652 4.292 -12.189 1.00 96.06 113 GLN A CA 1
ATOM 870 C C . GLN A 1 113 ? -1.165 3.992 -10.761 1.00 96.06 113 GLN A C 1
ATOM 872 O O . GLN A 1 113 ? -1.893 4.133 -9.781 1.00 96.06 113 GLN A O 1
ATOM 877 N N . ARG A 1 114 ? 0.100 3.568 -10.654 1.00 96.31 114 ARG A N 1
ATOM 878 C CA . ARG A 1 114 ? 0.830 3.369 -9.392 1.00 96.31 114 ARG A CA 1
ATOM 879 C C . ARG A 1 114 ? 1.795 4.527 -9.165 1.00 96.31 114 ARG A C 1
ATOM 881 O O . ARG A 1 114 ? 2.244 5.163 -10.118 1.00 96.31 114 ARG A O 1
ATOM 888 N N . PHE A 1 115 ? 2.122 4.804 -7.906 1.00 97.06 115 PHE A N 1
ATOM 889 C CA . PHE A 1 115 ? 3.094 5.844 -7.592 1.00 97.06 115 PHE A CA 1
ATOM 890 C C . PHE A 1 115 ? 4.491 5.385 -8.004 1.00 97.06 115 PHE A C 1
ATOM 892 O O . PHE A 1 115 ? 5.031 4.426 -7.457 1.00 97.06 115 PHE A O 1
ATOM 899 N N . VAL A 1 116 ? 5.071 6.092 -8.969 1.00 94.44 116 VAL A N 1
ATOM 900 C CA . VAL A 1 116 ? 6.454 5.927 -9.422 1.00 94.44 116 VAL A CA 1
ATOM 901 C C . VAL A 1 116 ? 7.157 7.280 -9.421 1.00 94.44 116 VAL A C 1
ATOM 903 O O . VAL A 1 116 ? 6.507 8.325 -9.318 1.00 94.44 116 VAL A O 1
ATOM 906 N N . LEU A 1 117 ? 8.486 7.273 -9.531 1.00 90.56 117 LEU A N 1
ATOM 907 C CA . LEU A 1 117 ? 9.262 8.500 -9.695 1.00 90.56 117 LEU A CA 1
ATOM 908 C C . LEU A 1 117 ? 8.718 9.297 -10.890 1.00 90.56 117 LEU A C 1
ATOM 910 O O . LEU A 1 117 ? 8.551 8.740 -11.977 1.00 90.56 117 LEU A O 1
ATOM 914 N N . LYS A 1 118 ? 8.473 10.602 -10.710 1.00 88.44 118 LYS A N 1
ATOM 915 C CA . LYS A 1 118 ? 7.831 11.457 -11.723 1.00 88.44 118 LYS A CA 1
ATOM 916 C C . LYS A 1 118 ? 8.466 11.322 -13.113 1.00 88.44 118 LYS A C 1
ATOM 918 O O . LYS A 1 118 ? 7.750 11.169 -14.101 1.00 88.44 118 LYS A O 1
ATOM 923 N N . GLN A 1 119 ? 9.793 11.310 -13.193 1.00 85.44 119 GLN A N 1
ATOM 924 C CA . GLN A 1 119 ? 10.553 11.196 -14.443 1.00 85.44 119 GLN A CA 1
ATOM 925 C C . GLN A 1 119 ? 10.441 9.813 -15.102 1.00 85.44 119 GLN A C 1
ATOM 927 O O . GLN A 1 119 ? 10.645 9.691 -16.305 1.00 85.44 119 GLN A O 1
ATOM 932 N N . ALA A 1 120 ? 10.079 8.778 -14.342 1.00 86.75 120 ALA A N 1
ATOM 933 C CA . ALA A 1 120 ? 9.897 7.417 -14.836 1.00 86.75 120 ALA A CA 1
ATOM 934 C C . ALA A 1 120 ? 8.454 7.116 -15.281 1.00 86.75 120 ALA A C 1
ATOM 936 O O . ALA A 1 120 ? 8.188 6.022 -15.772 1.00 86.75 120 ALA A O 1
ATOM 937 N N . THR A 1 121 ? 7.517 8.063 -15.146 1.00 89.31 121 THR A N 1
ATOM 938 C CA . THR A 1 121 ? 6.084 7.837 -15.423 1.00 89.31 121 THR A CA 1
ATOM 939 C C . THR A 1 121 ? 5.819 7.338 -16.847 1.00 89.31 121 THR A C 1
ATOM 941 O O . THR A 1 121 ? 5.010 6.429 -17.043 1.00 89.31 121 THR A O 1
ATOM 944 N N . SER A 1 122 ? 6.497 7.901 -17.854 1.00 88.75 122 SER A N 1
ATOM 945 C CA . SER A 1 122 ? 6.340 7.485 -19.256 1.00 88.75 122 SER A CA 1
ATOM 946 C C . SER A 1 122 ? 6.863 6.065 -19.489 1.00 88.75 122 SER A C 1
ATOM 948 O O . SER A 1 122 ? 6.189 5.256 -20.125 1.00 88.75 122 SER A O 1
ATOM 950 N N . TYR A 1 123 ? 8.027 5.738 -18.924 1.00 87.62 123 TYR A N 1
ATOM 951 C CA . TYR A 1 123 ? 8.626 4.403 -18.968 1.00 87.62 123 TYR A CA 1
ATOM 952 C C . TYR A 1 123 ? 7.725 3.362 -18.293 1.00 87.62 123 TYR A C 1
ATOM 954 O O . TYR A 1 123 ? 7.373 2.361 -18.915 1.00 87.62 123 TYR A O 1
ATOM 962 N N . TRP A 1 124 ? 7.260 3.654 -17.076 1.00 91.75 124 TRP A N 1
ATOM 963 C CA . TRP A 1 124 ? 6.320 2.812 -16.336 1.00 91.75 124 TRP A CA 1
ATOM 964 C C . TRP A 1 124 ? 5.023 2.572 -17.115 1.00 91.75 124 TRP A C 1
ATOM 966 O O . TRP A 1 124 ? 4.561 1.439 -17.221 1.00 91.75 124 TRP A O 1
ATOM 976 N N . SER A 1 125 ? 4.459 3.617 -17.727 1.00 92.50 125 SER A N 1
ATOM 977 C CA . SER A 1 125 ? 3.213 3.507 -18.496 1.00 92.50 125 SER A CA 1
ATOM 978 C C . SER A 1 125 ? 3.354 2.622 -19.739 1.00 92.50 125 SER A C 1
ATOM 980 O O . SER A 1 125 ? 2.425 1.886 -20.073 1.00 92.50 125 SER A O 1
ATOM 982 N N . ARG A 1 126 ? 4.504 2.671 -20.430 1.00 91.25 126 ARG A N 1
ATOM 983 C CA . ARG A 1 126 ? 4.778 1.791 -21.580 1.00 91.25 126 ARG A CA 1
ATOM 984 C C . ARG A 1 126 ? 4.877 0.332 -21.149 1.00 91.25 126 ARG A C 1
ATOM 986 O O . ARG A 1 126 ? 4.213 -0.514 -21.736 1.00 91.25 126 ARG A O 1
ATOM 993 N N . PHE A 1 127 ? 5.613 0.059 -20.081 1.00 90.06 127 PHE A N 1
ATOM 994 C CA . PHE A 1 127 ? 5.744 -1.298 -19.560 1.00 90.06 127 PHE A CA 1
ATOM 995 C C . PHE A 1 127 ? 4.447 -1.859 -18.994 1.00 90.06 127 PHE A C 1
ATOM 997 O O . PHE A 1 127 ? 4.125 -3.019 -19.218 1.00 90.06 127 PHE A O 1
ATOM 1004 N N . ALA A 1 128 ? 3.646 -1.032 -18.324 1.00 93.69 128 ALA A N 1
ATOM 1005 C CA . ALA A 1 128 ? 2.313 -1.426 -17.888 1.00 93.69 128 ALA A CA 1
ATOM 1006 C C . ALA A 1 128 ? 1.446 -1.905 -19.066 1.00 93.69 128 ALA A C 1
ATOM 1008 O O . ALA A 1 128 ? 0.703 -2.871 -18.923 1.00 93.69 128 ALA A O 1
ATOM 1009 N N . ARG A 1 129 ? 1.565 -1.268 -20.241 1.00 93.12 129 ARG A N 1
ATOM 1010 C CA . ARG A 1 129 ? 0.872 -1.698 -21.465 1.00 93.12 129 ARG A CA 1
ATOM 1011 C C . ARG A 1 129 ? 1.399 -3.035 -21.989 1.00 93.12 129 ARG A C 1
ATOM 1013 O O . ARG A 1 129 ? 0.593 -3.857 -22.406 1.00 93.12 129 ARG A O 1
ATOM 1020 N N . GLN A 1 130 ? 2.710 -3.256 -21.953 1.00 90.38 130 GLN A N 1
ATOM 1021 C CA . GLN A 1 130 ? 3.319 -4.528 -22.364 1.00 90.38 130 GLN A CA 1
ATOM 1022 C C . GLN A 1 130 ? 2.885 -5.677 -21.446 1.00 90.38 130 GLN A C 1
ATOM 1024 O O . GLN A 1 130 ? 2.431 -6.714 -21.922 1.00 90.38 130 GLN A O 1
ATOM 1029 N N . LEU A 1 131 ? 2.927 -5.462 -20.127 1.00 91.38 131 LEU A N 1
ATOM 1030 C CA . LEU A 1 131 ? 2.418 -6.422 -19.147 1.00 91.38 131 LEU A CA 1
ATOM 1031 C C . LEU A 1 131 ? 0.941 -6.747 -19.373 1.00 91.38 131 LEU A C 1
ATOM 1033 O O . LEU A 1 131 ? 0.550 -7.905 -19.293 1.00 91.38 131 LEU A O 1
ATOM 1037 N N . ASP A 1 132 ? 0.120 -5.739 -19.667 1.00 92.69 132 ASP A N 1
ATOM 1038 C CA . ASP A 1 132 ? -1.312 -5.936 -19.898 1.00 92.69 132 ASP A CA 1
ATOM 1039 C C . ASP A 1 132 ? -1.612 -6.731 -21.182 1.00 92.69 132 ASP A C 1
ATOM 1041 O O . ASP A 1 132 ? -2.609 -7.450 -21.245 1.00 92.69 132 ASP A O 1
ATOM 1045 N N . GLN A 1 133 ? -0.730 -6.660 -22.184 1.00 92.00 133 GLN A N 1
ATOM 1046 C CA . GLN A 1 133 ? -0.807 -7.472 -23.404 1.00 92.00 133 GLN A CA 1
ATOM 1047 C C . GLN A 1 133 ? -0.430 -8.943 -23.177 1.00 92.00 133 GLN A C 1
ATOM 1049 O O . GLN A 1 133 ? -0.730 -9.773 -24.034 1.00 92.00 133 GLN A O 1
ATOM 1054 N N . ASN A 1 134 ? 0.184 -9.282 -22.039 1.00 90.94 134 ASN A N 1
ATOM 1055 C CA . ASN A 1 134 ? 0.519 -10.647 -21.645 1.00 90.94 134 ASN A CA 1
ATOM 1056 C C . ASN A 1 134 ? -0.445 -11.134 -20.538 1.00 90.94 134 ASN A C 1
ATOM 1058 O O . ASN A 1 134 ? -0.233 -10.839 -19.358 1.00 90.94 134 ASN A O 1
ATOM 1062 N N . PRO A 1 135 ? -1.493 -11.919 -20.868 1.00 88.56 135 PRO A N 1
ATOM 1063 C CA . PRO A 1 135 ? -2.496 -12.344 -19.892 1.00 88.56 135 PRO A CA 1
ATOM 1064 C C . PRO A 1 135 ? -1.924 -13.159 -18.729 1.00 88.56 135 PRO A C 1
ATOM 1066 O O . PRO A 1 135 ? -2.448 -13.067 -17.618 1.00 88.56 135 PRO A O 1
ATOM 1069 N N . VAL A 1 136 ? -0.857 -13.930 -18.976 1.00 89.06 136 VAL A N 1
ATOM 1070 C CA . VAL A 1 136 ? -0.182 -14.742 -17.955 1.00 89.06 136 VAL A CA 1
ATOM 1071 C C . VAL A 1 136 ? 0.531 -13.829 -16.966 1.00 89.06 136 VAL A C 1
ATOM 1073 O O . VAL A 1 136 ? 0.244 -13.890 -15.776 1.00 89.06 136 VAL A O 1
ATOM 1076 N N . ALA A 1 137 ? 1.386 -12.922 -17.452 1.00 89.44 137 ALA A N 1
ATOM 1077 C CA . ALA A 1 137 ? 2.083 -11.971 -16.586 1.00 89.44 137 ALA A CA 1
ATOM 1078 C C . ALA A 1 137 ? 1.091 -11.101 -15.802 1.00 89.44 137 ALA A C 1
ATOM 1080 O O . ALA A 1 137 ? 1.237 -10.920 -14.597 1.00 89.44 137 ALA A O 1
ATOM 1081 N N . ARG A 1 138 ? 0.023 -10.628 -16.453 1.00 89.56 138 ARG A N 1
ATOM 1082 C CA . ARG A 1 138 ? -1.030 -9.839 -15.805 1.00 89.56 138 ARG A CA 1
ATOM 1083 C C . ARG A 1 138 ? -1.704 -10.577 -14.645 1.00 89.56 138 ARG A C 1
ATOM 1085 O O . ARG A 1 138 ? -1.914 -9.981 -13.593 1.00 89.56 138 ARG A O 1
ATOM 1092 N N . ALA A 1 139 ? -2.031 -11.859 -14.818 1.00 89.56 139 ALA A N 1
ATOM 1093 C CA . ALA A 1 139 ? -2.637 -12.684 -13.767 1.00 89.56 139 ALA A CA 1
ATOM 1094 C C . ALA A 1 139 ? -1.688 -12.943 -12.577 1.00 89.56 139 ALA A C 1
ATOM 1096 O O . ALA A 1 139 ? -2.112 -13.388 -11.509 1.00 89.56 139 ALA A O 1
ATOM 1097 N N . GLU A 1 140 ? -0.397 -12.650 -12.739 1.00 94.75 140 GLU A N 1
ATOM 1098 C CA . GLU A 1 140 ? 0.636 -12.835 -11.725 1.00 94.75 140 GLU A CA 1
ATOM 1099 C C . GLU A 1 140 ? 1.085 -11.516 -11.071 1.00 94.75 140 GLU A C 1
ATOM 1101 O O . GLU A 1 140 ? 2.149 -11.458 -10.453 1.00 94.75 140 GLU A O 1
ATOM 1106 N N . LEU A 1 141 ? 0.246 -10.476 -11.134 1.00 96.56 141 LEU A N 1
ATOM 1107 C CA . LEU A 1 141 ? 0.431 -9.194 -10.438 1.00 96.56 141 LEU A CA 1
ATOM 1108 C C . LEU A 1 141 ? -0.672 -8.947 -9.386 1.00 96.56 141 LEU A C 1
ATOM 1110 O O . LEU A 1 141 ? -1.342 -7.914 -9.437 1.00 96.56 141 LEU A O 1
ATOM 1114 N N . PRO A 1 142 ? -0.901 -9.861 -8.425 1.00 97.25 142 PRO A N 1
ATOM 1115 C CA . PRO A 1 142 ? -2.051 -9.780 -7.518 1.00 97.25 142 PRO A CA 1
ATOM 1116 C C . PRO A 1 142 ? -2.074 -8.519 -6.636 1.00 97.25 142 PRO A C 1
ATOM 1118 O O . PRO A 1 142 ? -3.151 -8.013 -6.326 1.00 97.25 142 PRO A O 1
ATOM 1121 N N . LEU A 1 143 ? -0.913 -7.943 -6.299 1.00 97.62 143 LEU A N 1
ATOM 1122 C CA . LEU A 1 143 ? -0.840 -6.678 -5.556 1.00 97.62 143 LEU A CA 1
ATOM 1123 C C . LEU A 1 143 ? -1.337 -5.487 -6.396 1.00 97.62 143 LEU A C 1
ATOM 1125 O O . LEU A 1 143 ? -1.775 -4.469 -5.855 1.00 97.62 143 LEU A O 1
ATOM 1129 N N . PHE A 1 144 ? -1.255 -5.593 -7.726 1.00 97.19 144 PHE A N 1
ATOM 1130 C CA . PHE A 1 144 ? -1.770 -4.583 -8.650 1.00 97.19 144 PHE A CA 1
ATOM 1131 C C . PHE A 1 144 ? -3.184 -4.867 -9.127 1.00 97.19 144 PHE A C 1
ATOM 1133 O O . PHE A 1 144 ? -3.763 -4.014 -9.805 1.00 97.19 144 PHE A O 1
ATOM 1140 N N . ASP A 1 145 ? -3.747 -6.019 -8.776 1.00 93.75 145 ASP A N 1
ATOM 1141 C CA . ASP A 1 145 ? -5.116 -6.303 -9.146 1.00 93.75 145 ASP A CA 1
ATOM 1142 C C . ASP A 1 145 ? -6.078 -5.332 -8.450 1.00 93.75 145 ASP A C 1
ATOM 1144 O O . ASP A 1 145 ? -5.816 -4.789 -7.369 1.00 93.75 145 ASP A O 1
ATOM 1148 N N . VAL A 1 146 ? -7.178 -5.075 -9.142 1.00 94.62 146 VAL A N 1
ATOM 1149 C CA . VAL A 1 146 ? -8.292 -4.256 -8.682 1.00 94.62 146 VAL A CA 1
ATOM 1150 C C . VAL A 1 146 ? -9.535 -5.057 -9.006 1.00 94.62 146 VAL A C 1
ATOM 1152 O O . VAL A 1 146 ? -9.791 -5.356 -10.176 1.00 94.62 146 VAL A O 1
ATOM 1155 N N . GLU A 1 147 ? -10.268 -5.426 -7.964 1.00 91.81 147 GLU A N 1
ATOM 1156 C CA . GLU A 1 147 ? -11.497 -6.209 -8.055 1.00 91.81 147 GLU A CA 1
ATOM 1157 C C . GLU A 1 147 ? -12.536 -5.563 -8.989 1.00 91.81 147 GLU A C 1
ATOM 1159 O O . GLU A 1 147 ? -12.500 -4.358 -9.240 1.00 91.81 147 GLU A O 1
ATOM 1164 N N . GLN A 1 148 ? -13.474 -6.367 -9.502 1.00 87.69 148 GLN A N 1
ATOM 1165 C CA . GLN A 1 148 ? -14.524 -5.905 -10.422 1.00 87.69 148 GLN A CA 1
ATOM 1166 C C . GLN A 1 148 ? -15.473 -4.885 -9.790 1.00 87.69 148 GLN A C 1
ATOM 1168 O O . GLN A 1 148 ? -16.212 -4.239 -10.506 1.00 87.69 148 GLN A O 1
ATOM 1173 N N . ASP A 1 149 ? -15.496 -4.724 -8.474 1.00 91.06 149 ASP A N 1
ATOM 1174 C CA . ASP A 1 149 ? -16.277 -3.674 -7.826 1.00 91.06 149 ASP A CA 1
ATOM 1175 C C . ASP A 1 149 ? -15.444 -3.039 -6.713 1.00 91.06 149 ASP A C 1
ATOM 1177 O O . ASP A 1 149 ? -15.620 -3.384 -5.543 1.00 91.06 149 ASP A O 1
ATOM 1181 N N . PRO A 1 150 ? -14.438 -2.211 -7.043 1.00 96.19 150 PRO A N 1
ATOM 1182 C CA . PRO A 1 150 ? -13.585 -1.638 -6.024 1.00 96.19 150 PRO A CA 1
ATOM 1183 C C . PRO A 1 150 ? -14.390 -0.653 -5.189 1.00 96.19 150 PRO A C 1
ATOM 1185 O O . PRO A 1 150 ? -15.409 -0.113 -5.613 1.00 96.19 150 PRO A O 1
ATOM 1188 N N . SER A 1 151 ? -13.905 -0.371 -3.994 1.00 97.75 151 SER A N 1
ATOM 1189 C CA . SER A 1 151 ? -14.542 0.607 -3.128 1.00 97.75 151 SER A CA 1
ATOM 1190 C C . SER A 1 151 ? -14.166 2.035 -3.529 1.00 97.75 151 SER A C 1
ATOM 1192 O O . SER A 1 151 ? -13.050 2.295 -3.984 1.00 97.75 151 SER A O 1
ATOM 1194 N N . TYR A 1 152 ? -15.079 2.992 -3.354 1.00 95.75 152 TYR A N 1
ATOM 1195 C CA . TYR A 1 152 ? -14.782 4.420 -3.554 1.00 95.75 152 TYR A CA 1
ATOM 1196 C C . TYR A 1 152 ? -14.375 5.131 -2.259 1.00 95.75 152 TYR A C 1
ATOM 1198 O O . TYR A 1 152 ? -13.772 6.205 -2.301 1.00 95.75 152 TYR A O 1
ATOM 1206 N N . SER A 1 153 ? -14.721 4.556 -1.106 1.00 95.38 153 SER A N 1
ATOM 1207 C CA . SER A 1 153 ? -14.424 5.107 0.214 1.00 95.38 153 SER A CA 1
ATOM 1208 C C . SER A 1 153 ? -14.439 4.013 1.280 1.00 95.38 153 SER A C 1
ATOM 1210 O O . SER A 1 153 ? -14.895 2.895 1.038 1.00 95.38 153 SER A O 1
ATOM 1212 N N . ALA A 1 154 ? -13.977 4.362 2.475 1.00 95.56 154 ALA A N 1
ATOM 1213 C CA . ALA A 1 154 ? -14.093 3.540 3.663 1.00 95.56 154 ALA A CA 1
ATOM 1214 C C . ALA A 1 154 ? -14.417 4.396 4.883 1.00 95.56 154 ALA A C 1
ATOM 1216 O O . ALA A 1 154 ? -14.064 5.574 4.944 1.00 95.56 154 ALA A O 1
ATOM 1217 N N . VAL A 1 155 ? -15.055 3.783 5.874 1.00 94.19 155 VAL A N 1
ATOM 1218 C CA . VAL A 1 155 ? -15.238 4.355 7.210 1.00 94.19 155 VAL A CA 1
ATOM 1219 C C . VAL A 1 155 ? -14.883 3.320 8.261 1.00 94.19 155 VAL A C 1
ATOM 1221 O O . VAL A 1 155 ? -15.141 2.131 8.094 1.00 94.19 155 VAL A O 1
ATOM 1224 N N . ARG A 1 156 ? -14.346 3.779 9.389 1.00 91.31 156 ARG A N 1
ATOM 1225 C CA . ARG A 1 156 ? -14.366 2.983 10.613 1.00 91.31 156 ARG A CA 1
ATOM 1226 C C . ARG A 1 156 ? -15.720 3.213 11.265 1.00 91.31 156 ARG A C 1
ATOM 1228 O O . ARG A 1 156 ? -16.053 4.355 11.580 1.00 91.31 156 ARG A O 1
ATOM 1235 N N . SER A 1 157 ? -16.494 2.155 11.465 1.00 85.62 157 SER A N 1
ATOM 1236 C CA . SER A 1 157 ? -17.768 2.287 12.160 1.00 85.62 157 SER A CA 1
ATOM 1237 C C . SER A 1 157 ? -17.525 2.807 13.578 1.00 85.62 157 SER A C 1
ATOM 1239 O O . SER A 1 157 ? -16.737 2.270 14.362 1.00 85.62 157 SER A O 1
ATOM 1241 N N . SER A 1 158 ? -18.196 3.898 13.916 1.00 71.12 158 SER A N 1
ATOM 1242 C CA . SER A 1 158 ? -18.487 4.206 15.298 1.00 71.12 158 SER A CA 1
ATOM 1243 C C . SER A 1 158 ? -19.860 3.620 15.567 1.00 71.12 158 SER A C 1
ATOM 1245 O O . SER A 1 158 ? -20.865 4.097 15.055 1.00 71.12 158 SER A O 1
ATOM 1247 N N . LEU A 1 159 ? -19.932 2.574 16.384 1.00 68.81 159 LEU A N 1
ATOM 1248 C CA . LEU A 1 159 ? -21.207 2.056 16.895 1.00 68.81 159 LEU A CA 1
ATOM 1249 C C . LEU A 1 159 ? -21.854 3.054 17.900 1.00 68.81 159 LEU A C 1
ATOM 1251 O O . LEU A 1 159 ? -22.501 2.656 18.860 1.00 68.81 159 LEU A O 1
ATOM 1255 N N . GLY A 1 160 ? -21.631 4.365 17.719 1.00 59.06 160 GLY A N 1
ATOM 1256 C CA . GLY A 1 160 ? -21.988 5.475 18.602 1.00 59.06 160 GLY A CA 1
ATOM 1257 C C . GLY A 1 160 ? -21.960 6.832 17.869 1.00 59.06 160 GLY A C 1
ATOM 1258 O O . GLY A 1 160 ? -21.683 6.903 16.679 1.00 59.06 160 GLY A O 1
ATOM 1259 N N . LYS A 1 161 ? -22.246 7.938 18.573 1.00 53.88 161 LYS A N 1
ATOM 1260 C CA . LYS A 1 161 ? -22.578 9.255 17.968 1.00 53.88 161 LYS A CA 1
ATOM 1261 C C . LYS A 1 161 ? -21.409 10.068 17.377 1.00 53.88 161 LYS A C 1
ATOM 1263 O O . LYS A 1 161 ? -21.650 11.105 16.768 1.00 53.88 161 LYS A O 1
ATOM 1268 N N . SER A 1 162 ? -20.158 9.652 17.573 1.00 55.81 162 SER A N 1
ATOM 1269 C CA . SER A 1 162 ? -18.974 10.389 17.101 1.00 55.81 162 SER A CA 1
ATOM 1270 C C . SER A 1 162 ? -18.479 9.814 15.777 1.00 55.81 162 SER A C 1
ATOM 1272 O O . SER A 1 162 ? -18.081 8.652 15.724 1.00 55.81 162 SER A O 1
ATOM 1274 N N . ARG A 1 163 ? -18.498 10.610 14.705 1.00 60.75 163 ARG A N 1
ATOM 1275 C CA . ARG A 1 163 ? -17.969 10.229 13.389 1.00 60.75 163 ARG A CA 1
ATOM 1276 C C . ARG A 1 163 ? -16.513 10.680 13.279 1.00 60.75 163 ARG A C 1
ATOM 1278 O O . ARG A 1 163 ? -16.221 11.707 12.682 1.00 60.75 163 ARG A O 1
ATOM 1285 N N . GLU A 1 164 ? -15.606 9.938 13.903 1.00 67.94 164 GLU A N 1
ATOM 1286 C CA . GLU A 1 164 ? -14.172 10.175 13.720 1.00 67.94 164 GLU A CA 1
ATOM 1287 C C . GLU A 1 164 ? -13.723 9.590 12.373 1.00 67.94 164 GLU A C 1
ATOM 1289 O O . GLU A 1 164 ? -13.872 8.388 12.134 1.00 67.94 164 GLU A O 1
ATOM 1294 N N . ASP A 1 165 ? -13.173 10.430 11.494 1.00 81.75 165 ASP A N 1
ATOM 1295 C CA . ASP A 1 165 ? -12.832 10.052 10.118 1.00 81.75 165 ASP A CA 1
ATOM 1296 C C . ASP A 1 165 ? -11.443 9.394 9.999 1.00 81.75 165 ASP A C 1
ATOM 1298 O O . ASP A 1 165 ? -10.519 9.856 9.318 1.00 81.75 165 ASP A O 1
ATOM 1302 N N . VAL A 1 166 ? -11.279 8.297 10.740 1.00 91.81 166 VAL A N 1
ATOM 1303 C CA . VAL A 1 166 ? -10.012 7.556 10.834 1.00 91.81 166 VAL A CA 1
ATOM 1304 C C . VAL A 1 166 ? -9.631 6.916 9.503 1.00 91.81 166 VAL A C 1
ATOM 1306 O O . VAL A 1 166 ? -8.455 6.909 9.144 1.00 91.81 166 VAL A O 1
ATOM 1309 N N . ALA A 1 167 ? -10.614 6.419 8.752 1.00 94.75 167 ALA A N 1
ATOM 1310 C CA . ALA A 1 167 ? -10.369 5.793 7.459 1.00 94.75 167 ALA A CA 1
ATOM 1311 C C . ALA A 1 167 ? -9.905 6.815 6.412 1.00 94.75 167 ALA A C 1
ATOM 1313 O O . ALA A 1 167 ? -8.914 6.570 5.725 1.00 94.75 167 ALA A O 1
ATOM 1314 N N . TYR A 1 168 ? -10.545 7.988 6.331 1.00 94.94 168 TYR A N 1
ATOM 1315 C CA . TYR A 1 168 ? -10.085 9.066 5.453 1.00 94.94 168 TYR A CA 1
ATOM 1316 C C . TYR A 1 168 ? -8.675 9.535 5.806 1.00 94.94 168 TYR A C 1
ATOM 1318 O O . TYR A 1 168 ? -7.834 9.698 4.920 1.00 94.94 168 TYR A O 1
ATOM 1326 N N . SER A 1 169 ? -8.394 9.710 7.099 1.00 95.38 169 SER A N 1
ATOM 1327 C CA . SER A 1 169 ? -7.069 10.123 7.568 1.00 95.38 169 SER A CA 1
ATOM 1328 C C . SER A 1 169 ? -5.999 9.092 7.198 1.00 95.38 169 SER A C 1
ATOM 1330 O O . SER A 1 169 ? -4.945 9.468 6.690 1.00 95.38 169 SER A O 1
ATOM 1332 N N . ALA A 1 170 ? -6.294 7.796 7.356 1.00 97.25 170 ALA A N 1
ATOM 1333 C CA . ALA A 1 170 ? -5.399 6.710 6.959 1.00 97.25 170 ALA A CA 1
ATOM 1334 C C . ALA A 1 170 ? -5.143 6.693 5.444 1.00 97.25 170 ALA A C 1
ATOM 1336 O O . ALA A 1 170 ? -3.991 6.650 5.022 1.00 97.25 170 ALA A O 1
ATOM 1337 N N . MET A 1 171 ? -6.194 6.803 4.618 1.00 97.88 171 MET A N 1
ATOM 1338 C CA . MET A 1 171 ? -6.064 6.876 3.154 1.00 97.88 171 MET A CA 1
ATOM 1339 C C . MET A 1 171 ? -5.249 8.096 2.707 1.00 97.88 171 MET A C 1
ATOM 1341 O O . MET A 1 171 ? -4.429 7.987 1.792 1.00 97.88 171 MET A O 1
ATOM 1345 N N . THR A 1 172 ? -5.434 9.237 3.378 1.00 97.19 172 THR A N 1
ATOM 1346 C CA . THR A 1 172 ? -4.667 10.466 3.137 1.00 97.19 172 THR A CA 1
ATOM 1347 C C . THR A 1 172 ? -3.193 10.266 3.462 1.00 97.19 172 THR A C 1
ATOM 1349 O O . THR A 1 172 ? -2.344 10.514 2.602 1.00 97.19 172 THR A O 1
ATOM 1352 N N . SER A 1 173 ? -2.898 9.792 4.675 1.00 97.25 173 SER A N 1
ATOM 1353 C CA . SER A 1 173 ? -1.539 9.551 5.168 1.00 97.25 173 SER A CA 1
ATOM 1354 C C . SER A 1 173 ? -0.785 8.592 4.251 1.00 97.25 173 SER A C 1
ATOM 1356 O O . SER A 1 173 ? 0.222 8.964 3.645 1.00 97.25 173 SER A O 1
ATOM 1358 N N . VAL A 1 174 ? -1.342 7.398 4.023 1.00 98.50 174 VAL A N 1
ATOM 1359 C CA . VAL A 1 174 ? -0.673 6.350 3.247 1.00 98.50 174 VAL A CA 1
ATOM 1360 C C . VAL A 1 174 ? -0.461 6.746 1.784 1.00 98.50 174 VAL A C 1
ATOM 1362 O O . VAL A 1 174 ? 0.569 6.427 1.192 1.00 98.50 174 VAL A O 1
ATOM 1365 N N . SER A 1 175 ? -1.406 7.480 1.185 1.00 98.44 175 SER A N 1
ATOM 1366 C CA . SER A 1 175 ? -1.282 7.938 -0.202 1.00 98.44 175 SER A CA 1
ATOM 1367 C C . SER A 1 175 ? -0.173 8.976 -0.354 1.00 98.44 175 SER A C 1
ATOM 1369 O O . SER A 1 175 ? 0.620 8.903 -1.295 1.00 98.44 175 SER A O 1
ATOM 1371 N N . LYS A 1 176 ? -0.090 9.929 0.582 1.00 98.06 176 LYS A N 1
ATOM 1372 C CA . LYS A 1 176 ? 0.994 10.916 0.626 1.00 98.06 176 LYS A CA 1
ATOM 1373 C C . LYS A 1 176 ? 2.343 10.253 0.877 1.00 98.06 176 LYS A C 1
ATOM 1375 O O . LYS A 1 176 ? 3.304 10.575 0.181 1.00 98.06 176 LYS A O 1
ATOM 1380 N N . ALA A 1 177 ? 2.400 9.303 1.808 1.00 98.12 177 ALA A N 1
ATOM 1381 C CA . ALA A 1 177 ? 3.598 8.527 2.093 1.00 98.12 177 ALA A CA 1
ATOM 1382 C C . ALA A 1 177 ? 4.073 7.756 0.855 1.00 98.12 177 ALA A C 1
ATOM 1384 O O . ALA A 1 177 ? 5.239 7.861 0.476 1.00 98.12 177 ALA A O 1
ATOM 1385 N N . ALA A 1 178 ? 3.172 7.055 0.160 1.00 98.19 178 ALA A N 1
ATOM 1386 C CA . ALA A 1 178 ? 3.497 6.329 -1.065 1.00 98.19 178 ALA A CA 1
ATOM 1387 C C . ALA A 1 178 ? 4.020 7.255 -2.172 1.00 98.19 178 ALA A C 1
ATOM 1389 O O . ALA A 1 178 ? 5.052 6.966 -2.781 1.00 98.19 178 ALA A O 1
ATOM 1390 N N . PHE A 1 179 ? 3.372 8.401 -2.390 1.00 97.06 179 PHE A N 1
ATOM 1391 C CA . PHE A 1 179 ? 3.848 9.406 -3.340 1.00 97.06 179 PHE A CA 1
ATOM 1392 C C . PHE A 1 179 ? 5.226 9.975 -2.959 1.00 97.06 179 PHE A C 1
ATOM 1394 O O . PHE A 1 179 ? 6.117 10.072 -3.809 1.00 97.06 179 PHE A O 1
ATOM 1401 N N . GLY A 1 180 ? 5.421 10.323 -1.684 1.00 95.81 180 GLY A N 1
ATOM 1402 C CA . GLY A 1 180 ? 6.680 10.853 -1.166 1.00 95.81 180 GLY A CA 1
ATOM 1403 C C . GLY A 1 180 ? 7.823 9.846 -1.275 1.00 95.81 180 GLY A C 1
ATOM 1404 O O . GLY A 1 180 ? 8.917 10.200 -1.711 1.00 95.81 180 GLY A O 1
ATOM 1405 N N . VAL A 1 181 ? 7.563 8.572 -0.967 1.00 95.38 181 VAL A N 1
ATOM 1406 C CA . VAL A 1 181 ? 8.534 7.487 -1.140 1.00 95.38 181 VAL A CA 1
ATOM 1407 C C . VAL A 1 181 ? 8.879 7.300 -2.612 1.00 95.38 181 VAL A C 1
ATOM 1409 O O . VAL A 1 181 ? 10.064 7.286 -2.938 1.00 95.38 181 VAL A O 1
ATOM 1412 N N . ALA A 1 182 ? 7.893 7.242 -3.511 1.00 94.81 182 ALA A N 1
ATOM 1413 C CA . ALA A 1 182 ? 8.133 7.098 -4.949 1.00 94.81 182 ALA A CA 1
ATOM 1414 C C . ALA A 1 182 ? 9.055 8.193 -5.522 1.00 94.81 182 ALA A C 1
ATOM 1416 O O . ALA A 1 182 ? 9.828 7.933 -6.442 1.00 94.81 182 ALA A O 1
ATOM 1417 N N . ASN A 1 183 ? 9.026 9.396 -4.937 1.00 92.06 183 ASN A N 1
ATOM 1418 C CA . ASN A 1 183 ? 9.827 10.548 -5.357 1.00 92.06 183 ASN A CA 1
ATOM 1419 C C . ASN A 1 183 ? 11.046 10.838 -4.454 1.00 92.06 183 ASN A C 1
ATOM 1421 O O . ASN A 1 183 ? 11.715 11.852 -4.646 1.00 92.06 183 ASN A O 1
ATOM 1425 N N . LYS A 1 184 ? 11.371 9.955 -3.495 1.00 88.50 184 LYS A N 1
ATOM 1426 C CA . LYS A 1 184 ? 12.455 10.154 -2.508 1.00 88.50 184 LYS A CA 1
ATOM 1427 C C . LYS A 1 184 ? 13.845 10.255 -3.147 1.00 88.50 184 LYS A C 1
ATOM 1429 O O . LYS A 1 184 ? 14.679 11.021 -2.677 1.00 88.50 184 LYS A O 1
ATOM 1434 N N . TYR A 1 185 ? 14.094 9.508 -4.224 1.00 83.56 185 TYR A N 1
ATOM 1435 C CA . TYR A 1 185 ? 15.394 9.447 -4.908 1.00 83.56 185 TYR A CA 1
ATOM 1436 C C . TYR A 1 185 ? 15.357 10.195 -6.245 1.00 83.56 185 TYR A C 1
ATOM 1438 O O . TYR A 1 185 ? 15.508 9.614 -7.315 1.00 83.56 185 TYR A O 1
ATOM 1446 N N . ASN A 1 186 ? 15.111 11.503 -6.165 1.00 75.50 186 ASN A N 1
ATOM 1447 C CA . ASN A 1 186 ? 15.038 12.403 -7.320 1.00 75.50 186 ASN A CA 1
ATOM 1448 C C . ASN A 1 186 ? 16.304 13.279 -7.488 1.00 75.50 186 ASN A C 1
ATOM 1450 O O . ASN A 1 186 ? 16.323 14.231 -8.264 1.00 75.50 186 ASN A O 1
ATOM 1454 N N . ALA A 1 187 ? 17.367 13.001 -6.727 1.00 71.56 187 ALA A N 1
ATOM 1455 C CA . ALA A 1 187 ? 18.620 13.747 -6.818 1.00 71.56 187 ALA A CA 1
ATOM 1456 C C . ALA A 1 187 ? 19.493 13.225 -7.979 1.00 71.56 187 ALA A C 1
ATOM 1458 O O . ALA A 1 187 ? 19.593 12.004 -8.158 1.00 71.56 187 ALA A O 1
ATOM 1459 N N . PRO A 1 188 ? 20.175 14.106 -8.741 1.00 65.25 188 PRO A N 1
ATOM 1460 C CA . PRO A 1 188 ? 21.123 13.689 -9.773 1.00 65.25 188 PRO A CA 1
ATOM 1461 C C . PRO A 1 188 ? 22.162 12.698 -9.227 1.00 65.25 188 PRO A C 1
ATOM 1463 O O . PRO A 1 188 ? 22.778 12.940 -8.193 1.00 65.25 188 PRO A O 1
ATOM 1466 N N . GLY A 1 189 ? 22.349 11.568 -9.916 1.00 65.38 189 GLY A N 1
ATOM 1467 C CA . GLY A 1 189 ? 23.317 10.530 -9.532 1.00 65.38 189 GLY A CA 1
ATOM 1468 C C . GLY A 1 189 ? 22.823 9.500 -8.507 1.00 65.38 189 GLY A C 1
ATOM 1469 O O . GLY A 1 189 ? 23.490 8.486 -8.327 1.00 65.38 189 GLY A O 1
ATOM 1470 N N . ASN A 1 190 ? 21.648 9.691 -7.895 1.00 67.31 190 ASN A N 1
ATOM 1471 C CA . ASN A 1 190 ? 21.030 8.719 -6.987 1.00 67.31 190 ASN A CA 1
ATOM 1472 C C . ASN A 1 190 ? 19.681 8.252 -7.546 1.00 67.31 190 ASN A C 1
ATOM 1474 O O . ASN A 1 190 ? 18.622 8.685 -7.094 1.00 67.31 190 ASN A O 1
ATOM 1478 N N . LEU A 1 191 ? 19.727 7.402 -8.573 1.00 69.06 191 LEU A N 1
ATOM 1479 C CA . LEU A 1 191 ? 18.531 6.886 -9.233 1.00 69.06 191 LEU A CA 1
ATOM 1480 C C . LEU A 1 191 ? 18.146 5.534 -8.632 1.00 69.06 191 LEU A C 1
ATOM 1482 O O . LEU A 1 191 ? 18.694 4.488 -8.984 1.00 69.06 191 LEU A O 1
ATOM 1486 N N . ALA A 1 192 ? 17.163 5.565 -7.738 1.00 83.56 192 ALA A N 1
ATOM 1487 C CA . ALA A 1 192 ? 16.413 4.382 -7.356 1.00 83.56 192 ALA A CA 1
ATOM 1488 C C . ALA A 1 192 ? 14.944 4.577 -7.731 1.00 83.56 192 ALA A C 1
ATOM 1490 O O . ALA A 1 192 ? 14.282 5.500 -7.256 1.00 83.56 192 ALA A O 1
ATOM 1491 N N . LEU A 1 193 ? 14.431 3.694 -8.582 1.00 88.19 193 LEU A N 1
ATOM 1492 C CA . LEU A 1 193 ? 13.024 3.685 -8.947 1.00 88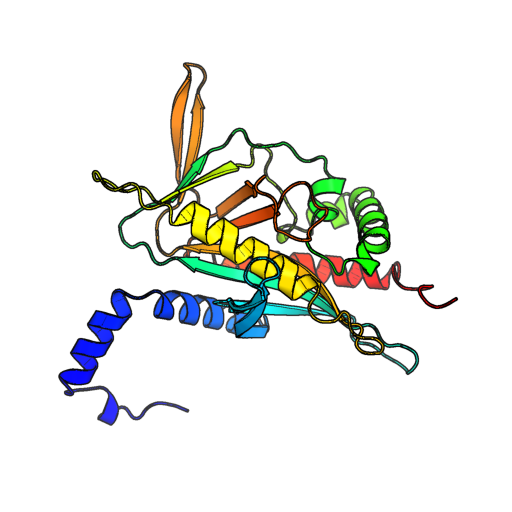.19 193 LEU A CA 1
ATOM 1493 C C . LEU A 1 193 ? 12.246 2.888 -7.923 1.00 88.19 193 LEU A C 1
ATOM 1495 O O . LEU A 1 193 ? 12.598 1.758 -7.589 1.00 88.19 193 LEU A O 1
ATOM 1499 N N . GLN A 1 194 ? 11.177 3.487 -7.430 1.00 92.69 194 GLN A N 1
ATOM 1500 C CA . GLN A 1 194 ? 10.307 2.869 -6.451 1.00 92.69 194 GLN A CA 1
ATOM 1501 C C . GLN A 1 194 ? 8.900 2.837 -7.015 1.00 92.69 194 GLN A C 1
ATOM 1503 O O . GLN A 1 194 ? 8.358 3.878 -7.379 1.00 92.69 194 GLN A O 1
ATOM 1508 N N . ILE A 1 195 ? 8.329 1.640 -7.080 1.00 96.31 195 ILE A N 1
ATOM 1509 C CA . ILE A 1 195 ? 6.918 1.426 -7.374 1.00 96.31 195 ILE A CA 1
ATOM 1510 C C . ILE A 1 195 ? 6.226 1.324 -6.020 1.00 96.31 195 ILE A C 1
ATOM 1512 O O . ILE A 1 195 ? 6.259 0.275 -5.374 1.00 96.31 195 ILE A O 1
ATOM 1516 N N . ALA A 1 196 ? 5.688 2.444 -5.546 1.00 98.00 196 ALA A N 1
ATOM 1517 C CA . ALA A 1 196 ? 5.071 2.529 -4.234 1.00 98.00 196 ALA A CA 1
ATOM 1518 C C . ALA A 1 196 ? 3.589 2.138 -4.298 1.00 98.00 196 ALA A C 1
ATOM 1520 O O . ALA A 1 196 ? 2.818 2.663 -5.108 1.00 98.00 196 ALA A O 1
ATOM 1521 N N . VAL A 1 197 ? 3.191 1.218 -3.420 1.00 98.50 197 VAL A N 1
ATOM 1522 C CA . VAL A 1 197 ? 1.812 0.731 -3.297 1.00 98.50 197 VAL A CA 1
ATOM 1523 C C . VAL A 1 197 ? 1.292 1.106 -1.912 1.00 98.50 197 VAL A C 1
ATOM 1525 O O . VAL A 1 197 ? 1.827 0.590 -0.932 1.00 98.50 197 VAL A O 1
ATOM 1528 N N . PRO A 1 198 ? 0.289 1.991 -1.795 1.00 98.69 198 PRO A N 1
ATOM 1529 C CA . PRO A 1 198 ? -0.298 2.318 -0.504 1.00 98.69 198 PRO A CA 1
ATOM 1530 C C . PRO A 1 198 ? -1.137 1.147 0.021 1.00 98.69 198 PRO A C 1
ATOM 1532 O O . PRO A 1 198 ? -2.007 0.624 -0.682 1.00 98.69 198 PRO A O 1
ATOM 1535 N N . VAL A 1 199 ? -0.879 0.754 1.264 1.00 98.88 199 VAL A N 1
ATOM 1536 C CA . VAL A 1 199 ? -1.516 -0.369 1.952 1.00 98.88 199 VAL A CA 1
ATOM 1537 C C . VAL A 1 199 ? -1.979 0.082 3.336 1.00 98.88 199 VAL A C 1
ATOM 1539 O O . VAL A 1 199 ? -1.229 0.705 4.075 1.00 98.88 199 VAL A O 1
ATOM 1542 N N . ILE A 1 200 ? -3.204 -0.252 3.717 1.00 98.81 200 ILE A N 1
ATOM 1543 C CA . ILE A 1 200 ? -3.711 -0.073 5.077 1.00 98.81 200 ILE A CA 1
ATOM 1544 C C . ILE A 1 200 ? -3.880 -1.453 5.701 1.00 98.81 200 ILE A C 1
ATOM 1546 O O . ILE A 1 200 ? -4.480 -2.336 5.088 1.00 98.81 200 ILE A O 1
ATOM 1550 N N . VAL A 1 201 ? -3.380 -1.628 6.922 1.00 98.75 201 VAL A N 1
ATOM 1551 C CA . VAL A 1 201 ? -3.621 -2.827 7.732 1.00 98.75 201 VAL A CA 1
ATOM 1552 C C . VAL A 1 201 ? -4.425 -2.452 8.970 1.00 98.75 201 VAL A C 1
ATOM 1554 O O . VAL A 1 201 ? -4.086 -1.502 9.677 1.00 98.75 201 VAL A O 1
ATOM 1557 N N . VAL A 1 202 ? -5.484 -3.209 9.249 1.00 97.94 202 VAL A N 1
ATOM 1558 C CA . VAL A 1 202 ? -6.351 -3.024 10.423 1.00 97.94 202 VAL A CA 1
ATOM 1559 C C . VAL A 1 202 ? -6.405 -4.294 11.263 1.00 97.94 202 VAL A C 1
ATOM 1561 O O . VAL A 1 202 ? -6.415 -5.396 10.729 1.00 97.94 202 VAL A O 1
ATOM 1564 N N . ASP A 1 203 ? -6.494 -4.162 12.582 1.00 96.19 203 ASP A N 1
ATOM 1565 C CA . ASP A 1 203 ? -6.694 -5.289 13.515 1.00 96.19 203 ASP A CA 1
ATOM 1566 C C . ASP A 1 203 ? -8.179 -5.528 13.854 1.00 96.19 203 ASP A C 1
ATOM 1568 O O . ASP A 1 203 ? -8.520 -6.124 14.878 1.00 96.19 203 ASP A O 1
ATOM 1572 N N . SER A 1 204 ? -9.081 -5.053 12.993 1.00 94.56 204 SER A N 1
ATOM 1573 C CA . SER A 1 204 ? -10.529 -5.170 13.149 1.00 94.56 204 SER A CA 1
ATOM 1574 C C . SER A 1 204 ? -11.178 -5.804 11.915 1.00 94.56 204 SER A C 1
ATOM 1576 O O . SER A 1 204 ? -10.575 -5.823 10.838 1.00 94.56 204 SER A O 1
ATOM 1578 N N . PRO A 1 205 ? -12.400 -6.358 12.039 1.00 96.38 205 PRO A N 1
ATOM 1579 C CA . PRO A 1 205 ? -13.096 -6.931 10.894 1.00 96.38 205 PRO A CA 1
ATOM 1580 C C . PRO A 1 205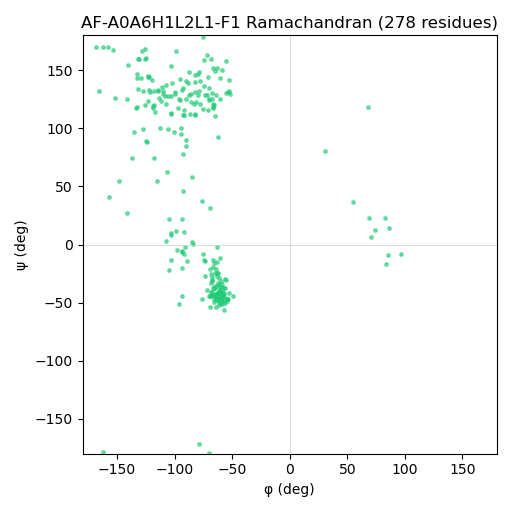 ? -13.359 -5.889 9.805 1.00 96.38 205 PRO A C 1
ATOM 1582 O O . PRO A 1 205 ? -13.705 -4.742 10.103 1.00 96.38 205 PRO A O 1
ATOM 1585 N N . ILE A 1 206 ? -13.265 -6.316 8.547 1.00 97.75 206 ILE A N 1
ATOM 1586 C CA . ILE A 1 206 ? -13.620 -5.506 7.383 1.00 97.75 206 ILE A CA 1
ATOM 1587 C C . ILE A 1 206 ? -14.923 -6.045 6.793 1.00 97.75 206 ILE A C 1
ATOM 1589 O O . ILE A 1 206 ? -15.118 -7.253 6.655 1.00 97.75 206 ILE A O 1
ATOM 1593 N N . TYR A 1 207 ? -15.814 -5.135 6.426 1.00 97.56 207 TYR A N 1
ATOM 1594 C CA . TYR A 1 207 ? -17.010 -5.418 5.651 1.00 97.56 207 TYR A CA 1
ATOM 1595 C C . TYR A 1 207 ? -16.966 -4.633 4.351 1.00 97.56 207 TYR A C 1
ATOM 1597 O O . TYR A 1 207 ? -16.554 -3.475 4.333 1.00 97.56 207 TYR A O 1
ATOM 1605 N N . LYS A 1 208 ? -17.429 -5.247 3.270 1.00 97.62 208 LYS A N 1
ATOM 1606 C CA . LYS A 1 208 ? -17.736 -4.565 2.021 1.00 97.62 208 LYS A CA 1
ATOM 1607 C C . LYS A 1 208 ? -19.239 -4.326 1.959 1.00 97.62 208 LYS A C 1
ATOM 1609 O O . LYS A 1 208 ? -20.006 -5.251 2.200 1.00 97.62 208 LYS A O 1
ATOM 1614 N N . CYS A 1 209 ? -19.627 -3.089 1.679 1.00 96.88 209 CYS A N 1
ATOM 1615 C CA . CYS A 1 209 ? -21.006 -2.630 1.584 1.00 96.88 209 CYS A CA 1
ATOM 1616 C C . CYS A 1 209 ? -21.323 -2.265 0.136 1.00 96.88 209 CYS A C 1
ATOM 1618 O O . CYS A 1 209 ? -20.644 -1.409 -0.436 1.00 96.88 209 CYS A O 1
ATOM 1620 N N . VAL A 1 210 ? -22.348 -2.883 -0.437 1.00 95.81 210 VAL A N 1
ATOM 1621 C CA . VAL A 1 210 ? -22.924 -2.529 -1.742 1.00 95.81 210 VAL A CA 1
ATOM 1622 C C . VAL A 1 210 ? -24.423 -2.292 -1.577 1.00 95.81 210 VAL A C 1
ATOM 1624 O O . VAL A 1 210 ? -24.976 -2.583 -0.522 1.00 95.81 210 VAL A O 1
ATOM 1627 N N . LEU A 1 211 ? -25.080 -1.732 -2.590 1.00 94.19 211 LEU A N 1
ATOM 1628 C CA . LEU A 1 211 ? -26.542 -1.697 -2.626 1.00 94.19 211 LEU A CA 1
ATOM 1629 C C . LEU A 1 211 ? -27.044 -2.915 -3.399 1.00 94.19 211 LEU A C 1
ATOM 1631 O O . LEU A 1 211 ? -26.502 -3.229 -4.462 1.00 94.19 211 LEU A O 1
ATOM 1635 N N . ASP A 1 212 ? -28.057 -3.590 -2.871 1.00 92.88 212 ASP A N 1
ATOM 1636 C CA . ASP A 1 212 ? -28.718 -4.697 -3.553 1.00 92.88 212 ASP A CA 1
ATOM 1637 C C . ASP A 1 212 ? -29.712 -4.208 -4.632 1.00 92.88 212 ASP A C 1
ATOM 1639 O O . ASP A 1 212 ? -29.783 -3.026 -4.979 1.00 92.88 212 ASP A O 1
ATOM 1643 N N . GLY A 1 213 ? -30.497 -5.137 -5.190 1.00 91.56 213 GLY A N 1
ATOM 1644 C CA . GLY A 1 213 ? -31.500 -4.829 -6.210 1.00 91.56 213 GLY A CA 1
ATOM 1645 C C . GLY A 1 213 ? -32.676 -3.964 -5.729 1.00 91.56 213 GLY A C 1
ATOM 1646 O O . GLY A 1 213 ? -33.341 -3.366 -6.576 1.00 91.56 213 GLY A O 1
ATOM 1647 N N . SER A 1 214 ? -32.940 -3.879 -4.418 1.00 94.00 214 SER A N 1
ATOM 1648 C CA . SER A 1 214 ? -33.927 -2.955 -3.833 1.00 94.00 214 SER A CA 1
ATOM 1649 C C . SER A 1 214 ? -33.316 -1.619 -3.408 1.00 94.00 214 SER A C 1
ATOM 1651 O O . SER A 1 214 ? -34.058 -0.682 -3.113 1.00 94.00 214 SER A O 1
ATOM 1653 N N . GLY A 1 215 ? -31.987 -1.491 -3.455 1.00 92.88 215 GLY A N 1
ATOM 1654 C CA . GLY A 1 215 ? -31.264 -0.305 -3.009 1.00 92.88 215 GLY A CA 1
ATOM 1655 C C . GLY A 1 215 ? -30.947 -0.319 -1.514 1.00 92.88 215 GLY A C 1
ATOM 1656 O O . GLY A 1 215 ? -30.573 0.724 -0.974 1.00 92.88 215 GLY A O 1
ATOM 1657 N N . ASP A 1 216 ? -31.086 -1.468 -0.851 1.00 95.88 216 ASP A N 1
ATOM 1658 C CA . ASP A 1 216 ? -30.753 -1.645 0.556 1.00 95.88 216 ASP A CA 1
ATOM 1659 C C . ASP A 1 216 ? -29.267 -2.021 0.723 1.00 95.88 216 ASP A C 1
ATOM 1661 O O . ASP A 1 216 ? -28.682 -2.654 -0.162 1.00 95.88 216 ASP A O 1
ATOM 1665 N N . PRO A 1 217 ? -28.609 -1.626 1.832 1.00 95.69 217 PRO A N 1
ATOM 1666 C CA . PRO A 1 217 ? -27.221 -2.002 2.081 1.00 95.69 217 PRO A CA 1
ATOM 1667 C C . PRO A 1 217 ? -27.051 -3.515 2.287 1.00 95.69 217 PRO A C 1
ATOM 1669 O O . PRO A 1 217 ? -27.556 -4.069 3.264 1.00 95.69 217 PRO A O 1
ATOM 1672 N N . ASP A 1 218 ? -26.253 -4.151 1.432 1.00 95.94 218 ASP A N 1
ATOM 1673 C CA . ASP A 1 218 ? -25.780 -5.528 1.576 1.00 95.94 218 ASP A CA 1
ATOM 1674 C C . ASP A 1 218 ? -24.318 -5.540 2.050 1.00 95.94 218 ASP A C 1
ATOM 1676 O O . ASP A 1 218 ? -23.451 -4.866 1.483 1.00 95.94 218 ASP A O 1
ATOM 1680 N N . LEU A 1 219 ? -24.048 -6.282 3.127 1.00 96.19 219 LEU A N 1
ATOM 1681 C CA . LEU A 1 219 ? -22.765 -6.309 3.827 1.00 96.19 219 LEU A CA 1
ATOM 1682 C C . LEU A 1 219 ? -22.155 -7.709 3.797 1.00 96.19 219 LEU A C 1
ATOM 1684 O O . LEU A 1 219 ? -22.653 -8.634 4.437 1.00 96.19 219 LEU A O 1
ATOM 1688 N N . ALA A 1 220 ? -20.985 -7.832 3.176 1.00 97.12 220 ALA A N 1
ATOM 1689 C CA . ALA A 1 220 ? -20.187 -9.052 3.197 1.00 97.12 220 ALA A CA 1
ATOM 1690 C C . ALA A 1 220 ? -18.922 -8.852 4.036 1.00 97.12 220 ALA A C 1
ATOM 1692 O O . ALA A 1 220 ? -18.173 -7.896 3.822 1.00 97.12 220 ALA A O 1
ATOM 1693 N N . ARG A 1 221 ? -18.644 -9.759 4.982 1.00 97.75 221 ARG A N 1
ATOM 1694 C CA . ARG A 1 221 ? -17.344 -9.773 5.669 1.00 97.75 221 ARG A CA 1
ATOM 1695 C C . ARG A 1 221 ? -16.258 -10.159 4.665 1.00 97.75 221 ARG A C 1
ATOM 1697 O O . ARG A 1 221 ? -16.377 -11.175 3.986 1.00 97.75 221 ARG A O 1
ATOM 1704 N N . VAL A 1 222 ? -15.189 -9.374 4.623 1.00 98.00 222 VAL A N 1
ATOM 1705 C CA . VAL A 1 222 ? -14.009 -9.614 3.787 1.00 98.00 222 VAL A CA 1
ATOM 1706 C C . VAL A 1 222 ? -12.749 -9.487 4.635 1.00 98.00 222 VAL A C 1
ATOM 1708 O O . VAL A 1 222 ? -12.767 -8.890 5.711 1.00 98.00 222 VAL A O 1
ATOM 1711 N N . THR A 1 223 ? -11.644 -10.055 4.168 1.00 98.12 223 THR A N 1
ATOM 1712 C CA . THR A 1 223 ? -10.336 -9.917 4.826 1.00 98.12 223 THR A CA 1
ATOM 1713 C C . THR A 1 223 ? -9.433 -8.914 4.107 1.00 98.12 223 THR A C 1
ATOM 1715 O O . THR A 1 223 ? -8.442 -8.445 4.660 1.00 98.12 223 THR A O 1
ATOM 1718 N N . SER A 1 224 ? -9.799 -8.518 2.888 1.00 98.25 224 SER A N 1
ATOM 1719 C CA . SER A 1 224 ? -9.117 -7.483 2.124 1.00 98.25 224 SER A CA 1
ATOM 1720 C C . SER A 1 224 ? -10.063 -6.803 1.133 1.00 98.25 224 SER A C 1
ATOM 1722 O O . SER A 1 224 ? -11.177 -7.267 0.887 1.00 98.25 224 SER A O 1
ATOM 1724 N N . GLY A 1 225 ? -9.625 -5.676 0.579 1.00 97.75 225 GLY A N 1
ATOM 1725 C CA . GLY A 1 225 ? -10.333 -4.960 -0.477 1.00 97.75 225 GLY A CA 1
ATOM 1726 C C . GLY A 1 225 ? -9.467 -3.879 -1.112 1.00 97.75 225 GLY A C 1
ATOM 1727 O O . GLY A 1 225 ? -8.383 -3.552 -0.617 1.00 97.75 225 GLY A O 1
ATOM 1728 N N . THR A 1 226 ? -9.939 -3.310 -2.220 1.00 98.31 226 THR A N 1
ATOM 1729 C CA . THR A 1 226 ? -9.250 -2.205 -2.902 1.00 98.31 226 THR A CA 1
ATOM 1730 C C . THR A 1 226 ? -10.111 -0.954 -2.909 1.00 98.31 226 THR A C 1
ATOM 1732 O O . THR A 1 226 ? -11.274 -0.999 -3.296 1.00 98.31 226 THR A O 1
ATOM 1735 N N . ILE A 1 227 ? -9.526 0.186 -2.539 1.00 98.25 227 ILE A N 1
ATOM 1736 C CA . ILE A 1 227 ? -10.160 1.499 -2.644 1.00 98.25 227 ILE A CA 1
ATOM 1737 C C . ILE A 1 227 ? -9.497 2.283 -3.778 1.00 98.25 227 ILE A C 1
ATOM 1739 O O . ILE A 1 227 ? -8.298 2.566 -3.733 1.00 98.25 227 ILE A O 1
ATOM 1743 N N . VAL A 1 228 ? -10.282 2.682 -4.779 1.00 97.94 228 VAL A N 1
ATOM 1744 C CA . VAL A 1 228 ? -9.856 3.645 -5.806 1.00 97.94 228 VAL A CA 1
ATOM 1745 C C . VAL A 1 228 ? -10.211 5.043 -5.304 1.00 97.94 228 VAL A C 1
ATOM 1747 O O . VAL A 1 228 ? -11.283 5.589 -5.570 1.00 97.94 228 VAL A O 1
ATOM 1750 N N . TRP A 1 229 ? -9.309 5.608 -4.506 1.00 96.94 229 TRP A N 1
ATOM 1751 C CA . TRP A 1 229 ? -9.546 6.820 -3.736 1.00 96.94 229 TRP A CA 1
ATOM 1752 C C . TRP A 1 229 ? -9.239 8.073 -4.558 1.00 96.94 229 TRP A C 1
ATOM 1754 O O . TRP A 1 229 ? -8.094 8.351 -4.911 1.00 96.94 229 TRP A O 1
ATOM 1764 N N . ARG A 1 230 ? -10.278 8.848 -4.879 1.00 94.50 230 ARG A N 1
ATOM 1765 C CA . ARG A 1 230 ? -10.199 9.984 -5.819 1.00 94.50 230 ARG A CA 1
ATOM 1766 C C . ARG A 1 230 ? -9.730 11.300 -5.202 1.00 94.50 230 ARG A C 1
ATOM 1768 O O . ARG A 1 230 ? -9.695 12.314 -5.902 1.00 94.50 230 ARG A O 1
ATOM 1775 N N . ASN A 1 231 ? -9.398 11.311 -3.915 1.00 92.81 231 ASN A N 1
ATOM 1776 C CA . ASN A 1 231 ? -8.824 12.505 -3.322 1.00 92.81 231 ASN A CA 1
ATOM 1777 C C . ASN A 1 231 ? -7.409 12.720 -3.867 1.00 92.81 231 ASN A C 1
ATOM 1779 O O . ASN A 1 231 ? -6.625 11.777 -3.989 1.00 92.81 231 ASN A O 1
ATOM 1783 N N . ARG A 1 232 ? -7.091 13.959 -4.236 1.00 89.25 232 ARG A N 1
ATOM 1784 C CA . ARG A 1 232 ? -5.814 14.260 -4.882 1.00 89.25 232 ARG A CA 1
ATOM 1785 C C . ARG A 1 232 ? -4.707 14.321 -3.842 1.00 89.25 232 ARG A C 1
ATOM 1787 O O . ARG A 1 232 ? -4.822 15.028 -2.849 1.00 89.25 232 ARG A O 1
ATOM 1794 N N . VAL A 1 233 ? -3.601 13.643 -4.128 1.00 94.69 233 VAL A N 1
ATOM 1795 C CA . VAL A 1 233 ? -2.348 13.828 -3.391 1.00 94.69 233 VAL A CA 1
ATOM 1796 C C . VAL A 1 233 ? -1.638 15.065 -3.950 1.00 94.69 233 VAL A C 1
ATOM 1798 O O . VAL A 1 233 ? -1.359 15.088 -5.154 1.00 94.69 233 VAL A O 1
ATOM 1801 N N . PRO A 1 234 ? -1.331 16.089 -3.134 1.00 92.75 234 PRO A N 1
ATOM 1802 C CA . PRO A 1 234 ? -0.598 17.267 -3.592 1.00 92.75 234 PRO A CA 1
ATOM 1803 C C . PRO A 1 234 ? 0.714 16.894 -4.294 1.00 92.75 234 PRO A C 1
ATOM 1805 O O . PRO A 1 234 ? 1.470 16.049 -3.820 1.00 92.75 234 PRO A O 1
ATOM 1808 N N . GLY A 1 235 ? 0.949 17.492 -5.466 1.00 90.25 235 GLY A N 1
ATOM 1809 C CA . GLY A 1 235 ? 2.113 17.212 -6.317 1.00 90.25 235 GLY A CA 1
ATOM 1810 C C . GLY A 1 235 ? 1.982 16.000 -7.248 1.00 90.25 235 GLY A C 1
ATOM 1811 O O . GLY A 1 235 ? 2.734 15.907 -8.222 1.00 90.25 235 GLY A O 1
ATOM 1812 N N . SER A 1 236 ? 1.023 15.102 -7.008 1.00 92.25 236 SER A N 1
ATOM 1813 C CA . SER A 1 236 ? 0.747 13.966 -7.892 1.00 92.25 236 SER A CA 1
ATOM 1814 C C . SER A 1 236 ? -0.054 14.391 -9.124 1.00 92.25 236 SER A C 1
ATOM 1816 O O . SER A 1 236 ? -0.985 15.192 -9.040 1.00 92.25 236 SER A O 1
ATOM 1818 N N . THR A 1 237 ? 0.277 13.814 -10.280 1.00 90.75 237 THR A N 1
ATOM 1819 C CA . THR A 1 237 ? -0.501 13.949 -11.523 1.00 90.75 237 THR A CA 1
ATOM 1820 C C . THR A 1 237 ? -1.519 12.824 -11.714 1.00 90.75 237 THR A C 1
ATOM 1822 O O . THR A 1 237 ? -2.297 12.864 -12.667 1.00 90.75 237 THR A O 1
ATOM 1825 N N . LEU A 1 238 ? -1.523 11.812 -10.839 1.00 93.69 238 LEU A N 1
ATOM 1826 C CA . LEU A 1 238 ? -2.470 10.703 -10.923 1.00 93.69 238 LEU A CA 1
ATOM 1827 C C . LEU A 1 238 ? -3.892 11.163 -10.549 1.00 93.69 238 LEU A C 1
ATOM 1829 O O . LEU A 1 238 ? -4.060 11.982 -9.642 1.00 93.69 238 LEU A O 1
ATOM 1833 N N . PRO A 1 239 ? -4.933 10.621 -11.208 1.00 93.38 239 PRO A N 1
ATOM 1834 C CA . PRO A 1 239 ? -6.322 10.998 -10.940 1.00 93.38 239 PRO A CA 1
ATOM 1835 C C . PRO A 1 239 ? -6.882 10.423 -9.628 1.00 93.38 239 PRO A C 1
ATOM 1837 O O . PRO A 1 239 ? -7.964 10.833 -9.206 1.00 93.38 239 PRO A O 1
ATOM 1840 N N . HIS A 1 240 ? -6.193 9.454 -9.024 1.00 96.06 240 HIS A N 1
ATOM 1841 C CA . HIS A 1 240 ? -6.568 8.777 -7.785 1.00 96.06 240 HIS A CA 1
ATOM 1842 C C . HIS A 1 240 ? -5.358 8.053 -7.175 1.00 96.06 240 HIS A C 1
ATOM 1844 O O . HIS A 1 240 ? -4.331 7.876 -7.834 1.00 96.06 240 HIS A O 1
ATOM 1850 N N . SER A 1 241 ? -5.527 7.579 -5.943 1.00 97.44 241 SER A N 1
ATOM 1851 C CA . SER A 1 241 ? -4.685 6.562 -5.310 1.00 97.44 241 SER A CA 1
ATOM 1852 C C . SER A 1 241 ? -5.397 5.211 -5.336 1.00 97.44 241 SER A C 1
ATOM 1854 O O . SER A 1 241 ? -6.590 5.141 -5.053 1.00 97.44 241 SER A O 1
ATOM 1856 N N . ILE A 1 242 ? -4.675 4.127 -5.623 1.00 98.19 242 ILE A N 1
ATOM 1857 C CA . ILE A 1 242 ? -5.203 2.761 -5.493 1.00 98.19 242 ILE A CA 1
ATOM 1858 C C . ILE A 1 242 ? -4.684 2.178 -4.178 1.00 98.19 242 ILE A C 1
ATOM 1860 O O . ILE A 1 242 ? -3.546 1.709 -4.122 1.00 98.19 242 ILE A O 1
ATOM 1864 N N . VAL A 1 243 ? -5.504 2.246 -3.131 1.00 98.62 243 VAL A N 1
ATOM 1865 C CA . VAL A 1 243 ? -5.157 1.828 -1.766 1.00 98.62 243 VAL A CA 1
ATOM 1866 C C . VAL A 1 243 ? -5.645 0.406 -1.530 1.00 98.62 243 VAL A C 1
ATOM 1868 O O . VAL A 1 243 ? -6.828 0.118 -1.702 1.00 98.62 243 VAL A O 1
ATOM 1871 N N . ARG A 1 244 ? -4.744 -0.488 -1.123 1.00 98.62 244 ARG A N 1
ATOM 1872 C CA . ARG A 1 244 ? -5.122 -1.834 -0.679 1.00 98.62 244 ARG A CA 1
ATOM 1873 C C . ARG A 1 244 ? -5.420 -1.809 0.818 1.00 98.62 244 ARG A C 1
ATOM 1875 O O . ARG A 1 244 ? -4.691 -1.164 1.564 1.00 98.62 244 ARG A O 1
ATOM 1882 N N . VAL A 1 245 ? -6.456 -2.507 1.263 1.00 98.62 245 VAL A N 1
ATOM 1883 C CA . VAL A 1 245 ? -6.811 -2.625 2.684 1.00 98.62 245 VAL A CA 1
ATOM 1884 C C . VAL A 1 245 ? -6.823 -4.098 3.058 1.00 98.62 245 VAL A C 1
ATOM 1886 O O . VAL A 1 245 ? -7.403 -4.896 2.327 1.00 98.62 245 VAL A O 1
ATOM 1889 N N . TYR A 1 246 ? -6.198 -4.450 4.178 1.00 98.69 246 TYR A N 1
ATOM 1890 C CA . TYR A 1 246 ? -6.147 -5.814 4.707 1.00 98.69 246 TYR A CA 1
ATOM 1891 C C . TYR A 1 246 ? -6.476 -5.820 6.191 1.00 98.69 246 TYR A C 1
ATOM 1893 O O . TYR A 1 246 ? -6.068 -4.924 6.933 1.00 98.69 246 TYR A O 1
ATOM 1901 N N . SER A 1 247 ? -7.180 -6.853 6.635 1.00 98.25 247 SER A N 1
ATOM 1902 C CA . SER A 1 247 ? -7.225 -7.200 8.046 1.00 98.25 247 SER A CA 1
ATOM 1903 C C . SER A 1 247 ? -5.903 -7.853 8.453 1.00 98.25 247 SER A C 1
ATOM 1905 O O . SER A 1 247 ? -5.162 -8.383 7.624 1.00 98.25 247 SER A O 1
ATOM 1907 N N . GLU A 1 248 ? -5.596 -7.833 9.746 1.00 97.88 248 GLU A N 1
ATOM 1908 C CA . GLU A 1 248 ? -4.383 -8.452 10.280 1.00 97.88 248 GLU A CA 1
ATOM 1909 C C . GLU A 1 248 ? -4.323 -9.959 9.967 1.00 97.88 248 GLU A C 1
ATOM 1911 O O . GLU A 1 248 ? -3.249 -10.493 9.691 1.00 97.88 248 GLU A O 1
ATOM 1916 N N . GLU A 1 249 ? -5.475 -10.639 9.943 1.00 97.25 249 GLU A N 1
ATOM 1917 C CA . GLU A 1 249 ? -5.561 -12.057 9.567 1.00 97.25 249 GLU A CA 1
ATOM 1918 C C . GLU A 1 249 ? -5.127 -12.320 8.115 1.00 97.25 249 GLU A C 1
ATOM 1920 O O . GLU A 1 249 ? -4.637 -13.410 7.844 1.00 97.25 249 GLU A O 1
ATOM 1925 N N . ALA A 1 250 ? -5.212 -11.321 7.223 1.00 98.31 250 ALA A N 1
ATOM 1926 C CA . ALA A 1 250 ? -4.818 -11.430 5.815 1.00 98.31 250 ALA A CA 1
ATOM 1927 C C . ALA A 1 250 ? -3.355 -11.038 5.518 1.00 98.31 250 ALA A C 1
ATOM 1929 O O . ALA A 1 250 ? -2.965 -10.842 4.361 1.00 98.31 250 ALA A O 1
ATOM 1930 N N . LEU A 1 251 ? -2.523 -10.855 6.550 1.00 98.44 251 LEU A N 1
ATOM 1931 C CA . LEU A 1 251 ? -1.108 -10.521 6.361 1.00 98.44 251 LEU A CA 1
ATOM 1932 C C . LEU A 1 251 ? -0.311 -11.585 5.583 1.00 98.44 251 LEU A C 1
ATOM 1934 O O . LEU A 1 251 ? 0.519 -11.185 4.759 1.00 98.44 251 LEU A O 1
ATOM 1938 N N . PRO A 1 252 ? -0.510 -12.904 5.795 1.00 98.31 252 PRO A N 1
ATOM 1939 C CA . PRO A 1 252 ? 0.150 -13.922 4.981 1.00 98.31 252 PRO A CA 1
ATOM 1940 C C . PRO A 1 252 ? -0.189 -13.789 3.492 1.00 98.31 252 PRO A C 1
ATOM 1942 O O . PRO A 1 252 ? 0.719 -13.826 2.659 1.00 98.31 252 PRO A O 1
ATOM 1945 N N . GLU A 1 253 ? -1.461 -13.569 3.152 1.00 98.38 253 GLU A N 1
ATOM 1946 C CA . GLU A 1 253 ? -1.916 -13.343 1.780 1.00 98.38 253 GLU A CA 1
ATOM 1947 C C . GLU A 1 253 ? -1.263 -12.090 1.193 1.00 98.38 253 GLU A C 1
ATOM 1949 O O . GLU A 1 253 ? -0.672 -12.163 0.118 1.00 98.38 253 GLU A O 1
ATOM 1954 N N . LEU A 1 254 ? -1.261 -10.965 1.919 1.00 98.62 254 LEU A N 1
ATOM 1955 C CA . LEU A 1 254 ? -0.570 -9.745 1.490 1.00 98.62 254 LEU A CA 1
ATOM 1956 C C . LEU A 1 254 ? 0.910 -10.015 1.164 1.00 98.62 254 LEU A C 1
ATOM 1958 O O . LEU A 1 254 ? 1.402 -9.592 0.116 1.00 98.62 254 LEU A O 1
ATOM 1962 N N . CYS A 1 255 ? 1.634 -10.738 2.024 1.00 98.69 255 CYS A N 1
ATOM 1963 C CA . CYS A 1 255 ? 3.029 -11.093 1.757 1.00 98.69 255 CYS A CA 1
ATOM 1964 C C . CYS A 1 255 ? 3.179 -11.945 0.488 1.00 98.69 255 CYS A C 1
ATOM 1966 O O . CYS A 1 255 ? 4.076 -11.681 -0.316 1.00 98.69 255 CYS A O 1
ATOM 1968 N N . GLN A 1 256 ? 2.302 -12.929 0.275 1.00 98.44 256 GLN A N 1
ATOM 1969 C CA . GLN A 1 256 ? 2.305 -13.748 -0.940 1.00 98.44 256 GLN A CA 1
ATOM 1970 C C . GLN A 1 256 ? 2.042 -12.908 -2.193 1.00 98.44 256 GLN A C 1
ATOM 1972 O O . GLN A 1 256 ? 2.750 -13.054 -3.190 1.00 98.44 256 GLN A O 1
ATOM 1977 N N . GLU A 1 257 ? 1.075 -11.990 -2.147 1.00 98.50 257 GLU A N 1
ATOM 1978 C CA . GLU A 1 257 ? 0.763 -11.110 -3.271 1.00 98.50 257 GLU A CA 1
ATOM 1979 C C . GLU A 1 257 ? 1.929 -10.180 -3.609 1.00 98.50 257 GLU A C 1
ATOM 1981 O O . GLU A 1 257 ? 2.275 -10.010 -4.782 1.00 98.50 257 GLU A O 1
ATOM 1986 N N . ILE A 1 258 ? 2.563 -9.607 -2.583 1.00 98.62 258 ILE A N 1
ATOM 1987 C CA . ILE A 1 258 ? 3.752 -8.771 -2.725 1.00 98.62 258 ILE A CA 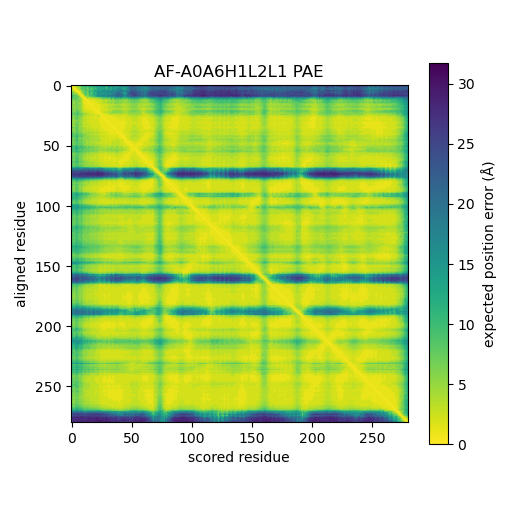1
ATOM 1988 C C . ILE A 1 258 ? 4.882 -9.560 -3.404 1.00 98.62 258 ILE A C 1
ATOM 1990 O O . ILE A 1 258 ? 5.459 -9.081 -4.382 1.00 98.62 258 ILE A O 1
ATOM 1994 N N . LEU A 1 259 ? 5.200 -10.759 -2.906 1.00 98.50 259 LEU A N 1
ATOM 1995 C CA . LEU A 1 259 ? 6.294 -11.583 -3.428 1.00 98.50 259 LEU A CA 1
ATOM 1996 C C . LEU A 1 259 ? 6.017 -12.063 -4.854 1.00 98.50 259 LEU A C 1
ATOM 1998 O O . LEU A 1 259 ? 6.900 -11.961 -5.705 1.00 98.50 259 LEU A O 1
ATOM 2002 N N . LYS A 1 260 ? 4.792 -12.522 -5.136 1.00 98.19 260 LYS A N 1
ATOM 2003 C CA . LYS A 1 260 ? 4.383 -12.952 -6.479 1.00 98.19 260 LYS A CA 1
ATOM 2004 C C . LYS A 1 260 ? 4.462 -11.797 -7.474 1.00 98.19 260 LYS A C 1
ATOM 2006 O O . LYS A 1 260 ? 5.059 -11.942 -8.534 1.00 98.19 260 LYS A O 1
ATOM 2011 N N . THR A 1 261 ? 3.939 -10.628 -7.100 1.00 98.25 261 THR A N 1
ATOM 2012 C CA . THR A 1 261 ? 4.021 -9.419 -7.934 1.00 98.25 261 THR A CA 1
ATOM 2013 C C . THR A 1 261 ? 5.475 -9.026 -8.178 1.00 98.25 261 THR A C 1
ATOM 2015 O O . THR A 1 261 ? 5.847 -8.735 -9.312 1.00 98.25 261 THR A O 1
ATOM 2018 N N . ALA A 1 262 ? 6.316 -9.044 -7.139 1.00 97.56 262 ALA A N 1
ATOM 2019 C CA . ALA A 1 262 ? 7.733 -8.741 -7.282 1.00 97.56 262 ALA A CA 1
ATOM 2020 C C . ALA A 1 262 ? 8.417 -9.701 -8.259 1.00 97.56 262 ALA A C 1
ATOM 2022 O O . ALA A 1 262 ? 9.135 -9.242 -9.140 1.00 97.56 262 ALA A O 1
ATOM 2023 N N . GLU A 1 263 ? 8.176 -11.006 -8.148 1.00 96.50 263 GLU A N 1
ATOM 2024 C CA . GLU A 1 263 ? 8.790 -12.003 -9.026 1.00 96.50 263 GLU A CA 1
ATOM 2025 C C . GLU A 1 263 ? 8.366 -11.842 -10.490 1.00 96.50 263 GLU A C 1
ATOM 2027 O O . GLU A 1 263 ? 9.205 -11.844 -11.393 1.00 96.50 263 GLU A O 1
ATOM 2032 N N . THR A 1 264 ? 7.081 -11.591 -10.734 1.00 95.31 264 THR A N 1
ATOM 2033 C CA . THR A 1 264 ? 6.574 -11.292 -12.078 1.00 95.31 264 THR A CA 1
ATOM 2034 C C . THR A 1 264 ? 7.222 -10.044 -12.657 1.00 95.31 264 THR A C 1
ATOM 2036 O O . THR A 1 264 ? 7.672 -10.062 -13.802 1.00 95.31 264 THR A O 1
ATOM 2039 N N . LEU A 1 265 ? 7.343 -8.978 -11.859 1.00 93.88 265 LEU A N 1
ATOM 2040 C CA . LEU A 1 265 ? 8.039 -7.767 -12.285 1.00 93.88 265 LEU A CA 1
ATOM 2041 C C . LEU A 1 265 ? 9.518 -8.041 -12.574 1.00 93.88 265 LEU A C 1
ATOM 2043 O O . LEU A 1 265 ? 10.018 -7.569 -13.586 1.00 93.88 265 LEU A O 1
ATOM 2047 N N . ARG A 1 266 ? 10.222 -8.827 -11.749 1.00 92.75 266 ARG A N 1
ATOM 2048 C CA . ARG A 1 266 ? 11.633 -9.180 -11.996 1.00 92.75 266 ARG A CA 1
ATOM 2049 C C . ARG A 1 266 ? 11.828 -9.849 -13.345 1.00 92.75 266 ARG A C 1
ATOM 2051 O O . ARG A 1 266 ? 12.722 -9.453 -14.087 1.00 92.75 266 ARG A O 1
ATOM 2058 N N . ARG A 1 267 ? 11.006 -10.854 -13.650 1.00 90.56 267 ARG A N 1
ATOM 2059 C CA . ARG A 1 267 ? 11.056 -11.568 -14.929 1.00 90.56 267 ARG A CA 1
ATOM 2060 C C . ARG A 1 267 ? 10.776 -10.624 -16.093 1.00 90.56 267 ARG A C 1
ATOM 2062 O O . ARG A 1 267 ? 11.612 -10.519 -16.981 1.00 90.56 267 ARG A O 1
ATOM 2069 N N . ALA A 1 268 ? 9.677 -9.875 -16.031 1.00 88.56 268 ALA A N 1
ATOM 2070 C CA . ALA A 1 268 ? 9.294 -8.962 -17.103 1.00 88.56 268 ALA A CA 1
ATOM 2071 C C . ALA A 1 268 ? 10.352 -7.872 -17.355 1.00 88.56 268 ALA A C 1
ATOM 2073 O O . ALA A 1 268 ? 10.665 -7.565 -18.498 1.00 88.56 268 ALA A O 1
ATOM 2074 N N . ILE A 1 269 ? 10.963 -7.327 -16.297 1.00 85.62 269 ILE A N 1
ATOM 2075 C CA . ILE A 1 269 ? 12.027 -6.325 -16.434 1.00 85.62 269 ILE A CA 1
ATOM 2076 C C . ILE A 1 269 ? 13.313 -6.931 -17.037 1.00 85.62 269 ILE A C 1
ATOM 2078 O O . ILE A 1 269 ? 14.047 -6.229 -17.729 1.00 85.62 269 ILE A O 1
ATOM 2082 N N . ARG A 1 270 ? 13.626 -8.207 -16.763 1.00 81.94 270 ARG A N 1
ATOM 2083 C CA . ARG A 1 270 ? 14.791 -8.893 -17.357 1.00 81.94 270 ARG A CA 1
ATOM 2084 C C . ARG A 1 270 ? 14.590 -9.201 -18.838 1.00 81.94 270 ARG A C 1
ATOM 2086 O O . ARG A 1 270 ? 15.548 -9.103 -19.594 1.00 81.94 270 ARG A O 1
ATOM 2093 N N . GLU A 1 271 ? 13.379 -9.599 -19.219 1.00 77.94 271 GLU A N 1
ATOM 2094 C CA . GLU A 1 271 ? 13.015 -9.908 -20.607 1.00 77.94 271 GLU A CA 1
ATOM 2095 C C . GLU A 1 271 ? 13.018 -8.645 -21.474 1.00 77.94 271 GLU A C 1
ATOM 2097 O O . GLU A 1 271 ? 13.542 -8.662 -22.585 1.00 77.94 271 GLU A O 1
ATOM 2102 N N . GLU A 1 272 ? 12.515 -7.530 -20.938 1.00 67.75 272 GLU A N 1
ATOM 2103 C CA . GLU A 1 272 ? 12.522 -6.235 -21.612 1.00 67.75 272 GLU A CA 1
ATOM 2104 C C . GLU A 1 272 ? 12.958 -5.124 -20.644 1.00 67.75 272 GLU A C 1
ATOM 2106 O O . GLU A 1 272 ? 12.141 -4.582 -19.889 1.00 67.75 272 GLU A O 1
ATOM 2111 N N . PRO A 1 273 ? 14.249 -4.739 -20.655 1.00 65.06 273 PRO A N 1
ATOM 2112 C CA . PRO A 1 273 ? 14.748 -3.637 -19.845 1.00 65.06 273 PRO A CA 1
ATOM 2113 C C . PRO A 1 273 ? 14.082 -2.308 -20.238 1.00 65.06 273 PRO A C 1
ATOM 2115 O O . PRO A 1 273 ? 14.557 -1.560 -21.085 1.00 65.06 273 PRO A O 1
ATOM 2118 N N . TRP A 1 274 ? 12.996 -1.948 -19.561 1.00 64.44 274 TRP A N 1
ATOM 2119 C CA . TRP A 1 274 ? 12.230 -0.712 -19.788 1.00 64.44 274 TRP A CA 1
ATOM 2120 C C . TRP A 1 274 ? 13.000 0.606 -19.583 1.00 64.44 274 TRP A C 1
ATOM 2122 O O . TRP A 1 274 ? 12.486 1.667 -19.921 1.00 64.44 274 TRP A O 1
ATOM 2132 N N . LEU A 1 275 ? 14.204 0.561 -19.006 1.00 61.06 275 LEU A N 1
ATOM 2133 C CA . LEU A 1 275 ? 15.080 1.709 -18.735 1.00 61.06 275 LEU A CA 1
ATOM 2134 C C . LEU A 1 275 ? 16.283 1.735 -19.684 1.00 61.06 275 LEU A C 1
ATOM 2136 O O . LEU A 1 275 ? 17.142 2.600 -19.536 1.00 61.06 275 LEU A O 1
ATOM 2140 N N . GLY A 1 276 ? 16.341 0.789 -20.630 1.00 45.47 276 GLY A N 1
ATOM 2141 C CA . GLY A 1 276 ? 17.515 0.442 -21.431 1.00 45.47 276 GLY A CA 1
ATOM 2142 C C . GLY A 1 276 ? 18.066 1.520 -22.364 1.00 45.47 276 GLY A C 1
ATOM 2143 O O . GLY A 1 276 ? 19.106 1.284 -22.956 1.00 45.47 276 GLY A O 1
ATOM 2144 N N . GLU A 1 277 ? 17.451 2.699 -22.461 1.00 44.81 277 GLU A N 1
ATOM 2145 C CA . GLU A 1 277 ? 17.971 3.823 -23.259 1.00 44.81 277 GLU A CA 1
ATOM 2146 C C . GLU A 1 277 ? 17.750 5.186 -22.574 1.00 44.81 277 GLU A C 1
ATOM 2148 O O . GLU A 1 277 ? 17.637 6.218 -23.225 1.00 44.81 277 GLU A O 1
ATOM 2153 N N . ALA A 1 278 ? 17.674 5.250 -21.237 1.00 40.78 278 ALA A N 1
ATOM 2154 C CA . ALA A 1 278 ? 17.578 6.533 -20.516 1.00 40.78 278 ALA A CA 1
ATOM 2155 C C . ALA A 1 278 ? 18.931 7.287 -20.448 1.00 40.78 278 ALA A C 1
ATOM 2157 O O . ALA A 1 278 ? 19.283 7.873 -19.419 1.00 40.78 278 ALA A O 1
ATOM 2158 N N . GLY A 1 279 ? 19.714 7.216 -21.524 1.00 41.81 279 GLY A N 1
ATOM 2159 C CA . GLY A 1 279 ? 21.097 7.662 -21.594 1.00 41.81 279 GLY A CA 1
ATOM 2160 C C . GLY A 1 279 ? 21.575 7.982 -23.008 1.00 41.81 279 GLY A C 1
ATOM 2161 O O . GLY A 1 279 ? 22.715 7.651 -23.315 1.00 41.81 279 GLY A O 1
ATOM 2162 N N . GLU A 1 280 ? 20.741 8.635 -23.817 1.00 31.89 280 GLU A N 1
ATOM 2163 C CA . GLU A 1 280 ? 21.208 9.604 -24.823 1.00 31.89 280 GLU A CA 1
ATOM 2164 C C . GLU A 1 280 ? 20.680 10.999 -24.470 1.00 31.89 280 GLU A C 1
ATOM 2166 O O . GLU A 1 280 ? 19.477 11.116 -24.130 1.00 31.89 280 GLU A O 1
#

Nearest PDB structures (foldseek):
  8d3q-assembly1_J  TM=5.632E-01  e=1.440E+00  Halalkalibacterium halodurans C-125
  8d3l-assembly1_I  TM=3.526E-01  e=1.356E+00  Halalkalibacterium halodurans C-125
  5bpd-assembly1_A  TM=2.909E-01  e=7.298E+00  Pyrococcus furiosus
  5bpi-assembly1_C  TM=2.800E-01  e=8.741E+00  Pyrococcus furiosus

Radius of gyration: 19.99 Å; Cα contacts (8 Å, |Δi|>4): 535; chains: 1; bounding box: 63×36×64 Å